Protein AF-A0A7C4SMJ3-F1 (afdb_monomer_lite)

Sequence (245 aa):
MVAIPIAERTWRKDCSKVLADMNSWLRILLEKADTQASVEFNDDGWFVVKGEGTKFTLSLLNNICYYPVSVGQGEEKTSKVSGLDSSKTIHVIYPDEDGRTSTVTIPVKELMARLRVRKIGRGEFIRTFGIVERLPISILPMRGTISDLSVNFFIDFIRGGLDIVLALDLTPIEADEFMDSKEVSDNVVEMKTLTPLSYAFLVKLGVEPSSVKALLSEFAKSIGARPLMLILRWEEAASVFASKR

Secondary structure (DSSP, 8-state):
---EEEEEE---S-HHHHHHHHHHHHHHHHHTTT--EEEEE-TTSEEEEEES-HHHHHHHHHHH-SS--B-SSSS-EEEEEEEEETTTEEEEEEE-TTS-EEEEEEEHHHHHHHTT--SS-HHHHHHHTT--TT-EEEEEGGGTEE-HHHHHHHHHHHHHT--EEEEES--HHHHHHHHHSHHHHTTEEEEEEEETTEEEEEEPTT--HHHHHHHHHHHHHHTT---EEEEE-HHHHHHHHSTT-

Structure (mmCIF, N/CA/C/O backbone):
data_AF-A0A7C4SMJ3-F1
#
_entry.id   AF-A0A7C4SMJ3-F1
#
loop_
_atom_site.group_PDB
_atom_site.id
_atom_site.type_symbol
_atom_site.label_atom_id
_atom_site.label_alt_id
_atom_site.label_comp_id
_atom_site.label_asym_id
_atom_site.label_entity_id
_atom_site.label_seq_id
_atom_site.pdbx_PDB_ins_code
_atom_site.Cartn_x
_atom_site.Cartn_y
_atom_site.Cartn_z
_atom_site.occupancy
_atom_site.B_iso_or_equiv
_atom_site.auth_seq_id
_atom_site.auth_comp_id
_atom_site.auth_asym_id
_atom_site.auth_atom_id
_atom_site.pdbx_PDB_model_num
ATOM 1 N N . MET A 1 1 ? 18.295 3.347 -23.020 1.00 60.94 1 MET A N 1
ATOM 2 C CA . MET A 1 1 ? 17.121 2.619 -22.495 1.00 60.94 1 MET A CA 1
ATOM 3 C C . MET A 1 1 ? 16.557 3.438 -21.349 1.00 60.94 1 MET A C 1
ATOM 5 O O . MET A 1 1 ? 17.342 3.860 -20.510 1.00 60.94 1 MET A O 1
ATOM 9 N N . VAL A 1 2 ? 15.261 3.755 -21.362 1.00 78.38 2 VAL A N 1
ATOM 10 C CA . VAL A 1 2 ? 14.656 4.615 -20.333 1.00 78.38 2 VAL A CA 1
ATOM 11 C C . VAL A 1 2 ? 14.290 3.747 -19.131 1.00 78.38 2 VAL A C 1
ATOM 13 O O . VAL A 1 2 ? 13.514 2.802 -19.266 1.00 78.38 2 VAL A O 1
ATOM 16 N N . ALA A 1 3 ? 14.878 4.062 -17.983 1.00 87.31 3 ALA A N 1
ATOM 17 C CA . ALA A 1 3 ? 14.616 3.419 -16.707 1.00 87.31 3 ALA A CA 1
ATOM 18 C C . ALA A 1 3 ? 13.847 4.418 -15.839 1.00 87.31 3 ALA A C 1
ATOM 20 O O . ALA A 1 3 ? 14.350 5.515 -15.612 1.00 87.31 3 ALA A O 1
ATOM 21 N N . ILE A 1 4 ? 12.623 4.083 -15.425 1.00 92.12 4 ILE A N 1
ATOM 22 C CA . ILE A 1 4 ? 11.774 5.005 -14.658 1.00 92.12 4 ILE A CA 1
ATOM 23 C C . ILE A 1 4 ? 11.504 4.401 -13.281 1.00 92.12 4 ILE A C 1
ATOM 25 O O . ILE A 1 4 ? 10.927 3.309 -13.215 1.00 92.12 4 ILE A O 1
ATOM 29 N N . PRO A 1 5 ? 11.915 5.069 -12.190 1.00 93.19 5 PRO A N 1
ATOM 30 C CA . PRO A 1 5 ? 11.570 4.624 -10.852 1.00 93.19 5 PRO A CA 1
ATOM 31 C C . PRO A 1 5 ? 10.059 4.715 -10.638 1.00 93.19 5 PRO A C 1
ATOM 33 O O . PRO A 1 5 ? 9.382 5.605 -11.161 1.00 93.19 5 PRO A O 1
ATOM 36 N N . ILE A 1 6 ? 9.531 3.794 -9.844 1.00 94.25 6 ILE A N 1
ATOM 37 C CA . ILE A 1 6 ? 8.163 3.857 -9.338 1.00 94.25 6 ILE A CA 1
ATOM 38 C C . ILE A 1 6 ? 8.178 3.907 -7.819 1.00 94.25 6 ILE A C 1
ATOM 40 O O . ILE A 1 6 ? 9.104 3.411 -7.179 1.00 94.25 6 ILE A O 1
ATOM 44 N N . ALA A 1 7 ? 7.136 4.493 -7.236 1.00 93.06 7 ALA A N 1
ATOM 45 C CA . ALA A 1 7 ? 6.982 4.651 -5.791 1.00 93.06 7 ALA A CA 1
ATOM 46 C C . ALA A 1 7 ? 6.620 3.335 -5.067 1.00 93.06 7 ALA A C 1
ATOM 48 O O . ALA A 1 7 ? 5.697 3.282 -4.253 1.00 93.06 7 ALA A O 1
ATOM 49 N N . GLU A 1 8 ? 7.349 2.261 -5.368 1.00 95.44 8 GLU A N 1
ATOM 50 C CA . GLU A 1 8 ? 7.195 0.948 -4.761 1.00 95.44 8 GLU A CA 1
ATOM 51 C C . GLU A 1 8 ? 8.553 0.390 -4.322 1.00 95.44 8 GLU A C 1
ATOM 53 O O . GLU A 1 8 ? 9.549 0.462 -5.045 1.00 95.44 8 GLU A O 1
ATOM 58 N N . ARG A 1 9 ? 8.578 -0.148 -3.104 1.00 93.38 9 ARG A N 1
ATOM 59 C CA . ARG A 1 9 ? 9.760 -0.696 -2.435 1.00 93.38 9 ARG A CA 1
ATOM 60 C C . ARG A 1 9 ? 9.296 -1.807 -1.511 1.00 93.38 9 ARG A C 1
ATOM 62 O O . ARG A 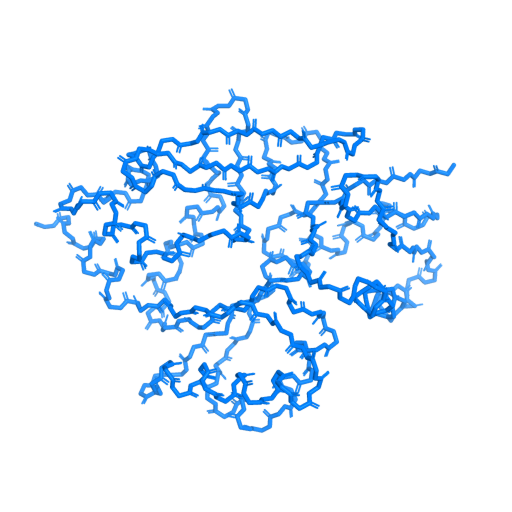1 9 ? 8.275 -1.654 -0.850 1.00 93.38 9 ARG A O 1
ATOM 69 N N . THR A 1 10 ? 10.061 -2.892 -1.436 1.00 94.88 10 THR A N 1
ATOM 70 C CA . THR A 1 10 ? 9.769 -3.981 -0.500 1.00 94.88 10 THR A CA 1
ATOM 71 C C . THR A 1 10 ? 10.645 -3.918 0.748 1.00 94.88 10 THR A C 1
ATOM 73 O O . THR A 1 10 ? 11.825 -3.570 0.677 1.00 94.88 10 THR A O 1
ATOM 76 N N . TRP A 1 11 ? 10.074 -4.297 1.892 1.00 93.44 11 TRP A N 1
ATOM 77 C CA . TRP A 1 11 ? 10.806 -4.533 3.146 1.00 93.44 11 TRP A CA 1
ATOM 78 C C . TRP A 1 11 ? 11.020 -6.022 3.440 1.00 93.44 11 TRP A C 1
ATOM 80 O O . TRP A 1 11 ? 11.433 -6.404 4.542 1.00 93.44 11 TRP A O 1
ATOM 90 N N . ARG A 1 12 ? 10.728 -6.887 2.468 1.00 92.75 12 ARG A N 1
ATOM 91 C CA . ARG A 1 12 ? 10.950 -8.324 2.582 1.00 92.75 12 ARG A CA 1
ATOM 92 C C . ARG A 1 12 ? 12.423 -8.686 2.452 1.00 92.75 12 ARG A C 1
ATOM 94 O O . ARG A 1 12 ? 13.205 -7.988 1.819 1.00 92.75 12 ARG A O 1
ATOM 101 N N . LYS A 1 13 ? 12.800 -9.810 3.068 1.00 91.44 13 LYS A N 1
ATOM 102 C CA . LYS A 1 13 ? 14.165 -10.358 2.974 1.00 91.44 13 LYS A CA 1
ATOM 103 C C . LYS A 1 13 ? 14.379 -11.165 1.692 1.00 91.44 13 LYS A C 1
ATOM 105 O O . LYS A 1 13 ? 15.509 -11.297 1.242 1.00 91.44 13 LYS A O 1
ATOM 110 N N . ASP A 1 14 ? 13.314 -11.708 1.113 1.00 93.94 14 ASP A N 1
ATOM 111 C CA . ASP A 1 14 ? 13.320 -12.523 -0.102 1.00 93.94 14 ASP A CA 1
ATOM 112 C C . ASP A 1 14 ? 13.107 -11.676 -1.369 1.00 93.94 14 ASP A C 1
ATOM 114 O O . ASP A 1 14 ? 12.268 -11.985 -2.214 1.00 93.94 14 ASP A O 1
ATOM 118 N N . CYS A 1 15 ? 13.898 -10.608 -1.528 1.00 94.00 15 CYS A N 1
ATOM 119 C CA . CYS A 1 15 ? 13.774 -9.650 -2.634 1.00 94.00 15 CYS A CA 1
ATOM 120 C C . CYS A 1 15 ? 13.787 -10.307 -4.024 1.00 94.00 15 CYS A C 1
ATOM 122 O O . CYS A 1 15 ? 13.087 -9.848 -4.921 1.00 94.00 15 CYS A O 1
ATOM 124 N N . SER A 1 16 ? 14.552 -11.388 -4.214 1.00 95.19 16 SER A N 1
ATOM 125 C CA . SER A 1 16 ? 14.611 -12.110 -5.492 1.00 95.19 16 SER A CA 1
ATOM 126 C C . SER A 1 16 ? 13.280 -12.764 -5.864 1.00 95.19 16 SER A C 1
ATOM 128 O O . SER A 1 16 ? 12.909 -12.726 -7.034 1.00 95.19 16 SER A O 1
ATOM 130 N N . LYS A 1 17 ? 12.546 -13.319 -4.886 1.00 95.69 17 LYS A N 1
ATOM 131 C CA . LYS A 1 17 ? 11.203 -13.871 -5.116 1.00 95.69 17 LYS A CA 1
ATOM 132 C C . LYS A 1 17 ? 10.232 -12.748 -5.463 1.00 95.69 17 LYS A C 1
ATOM 134 O O . LYS A 1 17 ? 9.579 -12.818 -6.494 1.00 95.69 17 LYS A O 1
ATOM 139 N N . VAL A 1 18 ? 10.224 -11.677 -4.666 1.00 96.94 18 VAL A N 1
ATOM 140 C CA . VAL A 1 18 ? 9.380 -10.498 -4.923 1.00 96.94 18 VAL A CA 1
ATOM 141 C C . VAL A 1 18 ? 9.600 -9.957 -6.339 1.00 96.94 18 VAL A C 1
ATOM 143 O O . VAL A 1 18 ? 8.641 -9.672 -7.051 1.00 96.94 18 VAL A O 1
ATOM 146 N N . LEU A 1 19 ? 10.858 -9.854 -6.775 1.00 97.25 19 LEU A N 1
ATOM 147 C CA . LEU A 1 19 ? 11.191 -9.377 -8.113 1.00 97.25 19 LEU A CA 1
ATOM 148 C C . LEU A 1 19 ? 10.744 -10.346 -9.216 1.00 97.25 19 LEU A C 1
ATOM 150 O O . LEU A 1 19 ? 10.264 -9.903 -10.260 1.00 97.25 19 LEU A O 1
ATOM 154 N N . ALA A 1 20 ? 10.899 -11.653 -8.999 1.00 97.44 20 ALA A N 1
ATOM 155 C CA . ALA A 1 20 ? 10.460 -12.680 -9.940 1.00 97.44 20 ALA A CA 1
ATOM 156 C C . ALA A 1 20 ? 8.933 -12.689 -10.101 1.00 97.44 20 ALA A C 1
ATOM 158 O O . ALA A 1 20 ? 8.442 -12.738 -11.232 1.00 97.44 20 ALA A O 1
ATOM 159 N N . ASP A 1 21 ? 8.194 -12.570 -8.997 1.00 97.31 21 ASP A N 1
ATOM 160 C CA . ASP A 1 21 ? 6.732 -12.511 -8.998 1.00 97.31 21 ASP A CA 1
ATOM 161 C C . ASP A 1 21 ? 6.242 -11.244 -9.705 1.00 97.31 21 ASP A C 1
ATOM 163 O O . ASP A 1 21 ? 5.404 -11.318 -10.602 1.00 97.31 21 ASP A O 1
ATOM 167 N N . MET A 1 22 ? 6.827 -10.084 -9.380 1.00 96.75 22 MET A N 1
ATOM 168 C CA . MET A 1 22 ? 6.513 -8.811 -10.036 1.00 96.75 22 MET A CA 1
ATOM 169 C C . MET A 1 22 ? 6.742 -8.867 -11.548 1.00 96.75 22 MET A C 1
ATOM 171 O O . MET A 1 22 ? 5.882 -8.444 -12.317 1.00 96.75 22 MET A O 1
ATOM 175 N N . ASN A 1 23 ? 7.878 -9.408 -11.996 1.00 97.12 23 ASN A N 1
ATOM 176 C CA . ASN A 1 23 ? 8.160 -9.548 -13.426 1.00 97.12 23 ASN A CA 1
ATOM 177 C C . ASN A 1 23 ? 7.249 -10.575 -14.108 1.00 97.12 23 ASN A C 1
ATOM 179 O O . ASN A 1 23 ? 6.846 -10.368 -15.252 1.00 97.12 23 ASN A O 1
ATOM 183 N N . SER A 1 24 ? 6.895 -11.663 -13.422 1.00 96.69 24 SER A N 1
ATOM 184 C CA . SER A 1 24 ? 5.966 -12.668 -13.950 1.00 96.69 24 SER A CA 1
ATOM 185 C C . SER A 1 24 ? 4.566 -12.086 -14.132 1.00 96.69 24 SER A C 1
ATOM 187 O O . SER A 1 24 ? 3.972 -12.255 -15.196 1.00 96.69 24 SER A O 1
ATOM 189 N N . TRP A 1 25 ? 4.085 -11.334 -13.142 1.00 95.38 25 TRP A N 1
ATOM 190 C CA . TRP A 1 25 ? 2.825 -10.602 -13.211 1.00 95.38 25 TRP A CA 1
ATOM 191 C C . TRP A 1 25 ? 2.827 -9.554 -14.329 1.00 95.38 25 TRP A C 1
ATOM 193 O O . TRP A 1 25 ? 1.919 -9.530 -15.159 1.00 95.38 25 TRP A O 1
ATOM 203 N N . LEU A 1 26 ? 3.884 -8.738 -14.426 1.00 94.25 26 LEU A N 1
ATOM 204 C CA . LEU A 1 26 ? 4.020 -7.752 -15.502 1.00 94.25 26 LEU A CA 1
ATOM 205 C C . LEU A 1 26 ? 4.035 -8.399 -16.885 1.00 94.25 26 LEU A C 1
ATOM 207 O O . LEU A 1 26 ? 3.400 -7.884 -17.799 1.00 94.25 26 LEU A O 1
ATOM 211 N N . ARG A 1 27 ? 4.706 -9.542 -17.049 1.00 94.31 27 ARG A N 1
ATOM 212 C CA . ARG A 1 27 ? 4.707 -10.266 -18.323 1.00 94.31 27 ARG A CA 1
ATOM 213 C C . ARG A 1 27 ? 3.290 -10.661 -18.743 1.00 94.31 27 ARG A C 1
ATOM 215 O O . ARG A 1 27 ? 2.943 -10.432 -19.893 1.00 94.31 27 ARG A O 1
ATOM 222 N N . ILE A 1 28 ? 2.473 -11.179 -17.822 1.00 92.56 28 ILE A N 1
ATOM 223 C CA . ILE A 1 28 ? 1.066 -11.535 -18.093 1.00 92.56 28 ILE A CA 1
ATOM 224 C C . ILE A 1 28 ? 0.259 -10.290 -18.490 1.00 92.56 28 ILE A C 1
ATOM 226 O O . ILE A 1 28 ? -0.522 -10.318 -19.441 1.00 92.56 28 ILE A O 1
ATOM 230 N N . LEU A 1 29 ? 0.462 -9.175 -17.784 1.00 90.44 29 LEU A N 1
ATOM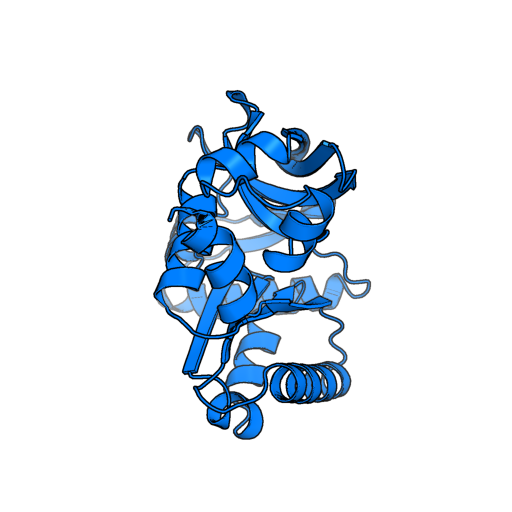 231 C CA . LEU A 1 29 ? -0.221 -7.913 -18.071 1.00 90.44 29 LEU A CA 1
ATOM 232 C C . LEU A 1 29 ? 0.140 -7.328 -19.444 1.00 90.44 29 LEU A C 1
ATOM 234 O O . LEU A 1 29 ? -0.719 -6.762 -20.122 1.00 90.44 29 LEU A O 1
ATOM 238 N N . LEU A 1 30 ? 1.405 -7.447 -19.843 1.00 91.44 30 LEU A N 1
ATOM 239 C CA . LEU A 1 30 ? 1.940 -6.845 -21.063 1.00 91.44 30 LEU A CA 1
ATOM 240 C C . LEU A 1 30 ? 1.834 -7.754 -22.293 1.00 91.44 30 LEU A C 1
ATOM 242 O O . LEU A 1 30 ? 1.901 -7.250 -23.413 1.00 91.44 30 LEU A O 1
ATOM 246 N N . GLU A 1 31 ? 1.613 -9.059 -22.106 1.00 88.38 31 GLU A N 1
ATOM 247 C CA . GLU A 1 31 ? 1.500 -10.051 -23.185 1.00 88.38 31 GLU A CA 1
ATOM 248 C C . GLU A 1 31 ? 0.448 -9.649 -24.227 1.00 88.38 31 GLU A C 1
ATOM 250 O O . GLU A 1 31 ? 0.705 -9.683 -25.427 1.00 88.38 31 GLU A O 1
ATOM 255 N N . LYS A 1 32 ? -0.717 -9.164 -23.776 1.00 80.50 32 LYS A N 1
ATOM 256 C CA . LYS A 1 32 ? -1.803 -8.717 -24.668 1.00 80.50 32 LYS A CA 1
ATOM 257 C C . LYS A 1 32 ? -1.452 -7.480 -25.497 1.00 80.50 32 LYS A C 1
ATOM 259 O O . LYS A 1 32 ? -2.114 -7.220 -26.497 1.00 80.50 32 LYS A O 1
ATOM 264 N N . ALA A 1 33 ? -0.470 -6.701 -25.056 1.00 82.19 33 ALA A N 1
ATOM 265 C CA . ALA A 1 33 ? -0.055 -5.453 -25.685 1.00 82.19 33 ALA A CA 1
ATOM 266 C C . ALA A 1 33 ? 1.226 -5.602 -26.523 1.00 82.19 33 ALA A C 1
ATOM 268 O O . ALA A 1 33 ? 1.763 -4.583 -26.952 1.00 82.19 33 ALA A O 1
ATOM 269 N N . ASP A 1 34 ? 1.734 -6.831 -26.709 1.00 84.69 34 ASP A N 1
ATOM 270 C CA . ASP A 1 34 ? 2.995 -7.132 -27.409 1.00 84.69 34 ASP A CA 1
ATOM 271 C C . ASP A 1 34 ? 4.144 -6.198 -26.984 1.00 84.69 34 ASP A C 1
ATOM 273 O O . ASP A 1 34 ? 4.901 -5.648 -27.780 1.00 84.69 34 ASP A O 1
ATOM 277 N N . THR A 1 35 ? 4.202 -5.925 -25.680 1.00 86.50 35 THR A N 1
ATOM 278 C CA . THR A 1 35 ? 5.084 -4.919 -25.097 1.00 86.50 35 THR A CA 1
ATOM 279 C C . THR A 1 35 ? 6.054 -5.587 -24.133 1.00 86.50 35 THR A C 1
ATOM 281 O O . THR A 1 35 ? 5.664 -6.438 -23.337 1.00 86.50 35 THR A O 1
ATOM 284 N N . GLN A 1 36 ? 7.324 -5.175 -24.157 1.00 88.50 36 GLN A N 1
ATOM 285 C CA . GLN A 1 36 ? 8.350 -5.719 -23.268 1.00 88.50 36 GLN A CA 1
ATOM 286 C C . GLN A 1 36 ? 8.835 -4.671 -22.267 1.00 88.50 36 GLN A C 1
ATOM 288 O O . GLN A 1 36 ? 9.425 -3.647 -22.631 1.00 88.50 36 GLN A O 1
ATOM 293 N N . ALA A 1 37 ? 8.590 -4.947 -20.988 1.00 93.19 37 ALA A N 1
ATOM 294 C CA . ALA A 1 37 ? 9.181 -4.231 -19.871 1.00 93.19 37 ALA A CA 1
ATOM 295 C C . ALA A 1 37 ? 9.419 -5.183 -18.695 1.00 93.19 37 ALA A C 1
ATOM 297 O O . ALA A 1 37 ? 8.742 -6.201 -18.551 1.00 93.19 37 ALA A O 1
ATOM 298 N N . SER A 1 38 ? 10.378 -4.825 -17.853 1.00 94.50 38 SER A N 1
ATOM 299 C CA . SER A 1 38 ? 10.714 -5.524 -16.618 1.00 94.50 38 SER A CA 1
ATOM 300 C C . SER A 1 38 ? 10.851 -4.531 -15.471 1.00 94.50 38 SER A C 1
ATOM 302 O O . SER A 1 38 ? 10.965 -3.321 -15.680 1.00 94.50 38 SER A O 1
ATOM 304 N N . VAL A 1 39 ? 10.843 -5.048 -14.249 1.00 95.50 39 VAL A N 1
ATOM 305 C CA . VAL A 1 39 ? 11.185 -4.310 -13.035 1.00 95.50 39 VAL A CA 1
ATOM 306 C C . VAL A 1 39 ? 12.488 -4.847 -12.465 1.00 95.50 39 VAL A C 1
ATOM 308 O O . VAL A 1 39 ? 12.710 -6.056 -12.415 1.00 95.50 39 VAL A O 1
ATOM 311 N N . GLU A 1 40 ? 13.329 -3.930 -12.003 1.00 96.31 40 GLU A N 1
ATOM 312 C CA . GLU A 1 40 ? 14.561 -4.186 -11.259 1.00 96.31 40 GLU A CA 1
ATOM 313 C C . GLU A 1 40 ? 14.606 -3.301 -10.009 1.00 96.31 40 GLU A C 1
ATOM 315 O O . GLU A 1 40 ? 13.847 -2.339 -9.898 1.00 96.31 40 GLU A O 1
ATOM 320 N N . PHE A 1 41 ? 15.508 -3.599 -9.077 1.00 96.00 41 PHE A N 1
ATOM 321 C CA . PHE A 1 41 ? 15.830 -2.674 -7.992 1.00 96.00 41 PHE A CA 1
ATOM 322 C C . PHE A 1 41 ? 16.919 -1.696 -8.428 1.00 96.00 41 PHE A C 1
ATOM 324 O O . PHE A 1 41 ? 17.852 -2.083 -9.133 1.00 96.00 41 PHE A O 1
ATOM 331 N N . ASN A 1 42 ? 16.832 -0.450 -7.971 1.00 95.06 42 ASN A N 1
ATOM 332 C CA . ASN A 1 42 ? 17.993 0.437 -7.938 1.00 95.06 42 ASN A CA 1
ATOM 333 C C . ASN A 1 42 ? 18.746 0.343 -6.601 1.00 95.06 42 ASN A C 1
ATOM 335 O O . ASN A 1 42 ? 18.333 -0.376 -5.690 1.00 95.06 42 ASN A O 1
ATOM 339 N N . ASP A 1 43 ? 19.834 1.105 -6.487 1.00 94.00 43 ASP A N 1
ATOM 340 C CA . ASP A 1 43 ? 20.708 1.129 -5.305 1.00 94.00 43 ASP A CA 1
ATOM 341 C C . ASP A 1 43 ? 19.973 1.544 -4.019 1.00 94.00 43 ASP A C 1
ATOM 343 O O . ASP A 1 43 ? 20.280 1.064 -2.928 1.00 94.00 43 ASP A O 1
ATOM 347 N N . ASP A 1 44 ? 18.944 2.379 -4.154 1.00 94.38 44 ASP A N 1
ATOM 348 C CA . ASP A 1 44 ? 18.103 2.843 -3.052 1.00 94.38 44 ASP A CA 1
ATOM 349 C C . ASP A 1 44 ? 16.981 1.851 -2.689 1.00 94.38 44 ASP A C 1
ATOM 351 O O . ASP A 1 44 ? 16.261 2.051 -1.706 1.00 94.38 44 ASP A O 1
ATOM 355 N N . GLY A 1 45 ? 16.842 0.758 -3.446 1.00 94.62 45 GLY A N 1
ATOM 356 C CA . GLY A 1 45 ? 15.860 -0.305 -3.238 1.00 94.62 45 GLY A CA 1
ATOM 357 C C . GLY A 1 45 ? 14.471 -0.022 -3.814 1.00 94.62 45 GLY A C 1
ATOM 358 O O . GLY A 1 45 ? 13.537 -0.769 -3.518 1.00 94.62 45 GLY A O 1
ATOM 359 N N . TRP A 1 46 ? 14.309 1.029 -4.618 1.00 95.88 46 TRP A N 1
ATOM 360 C CA . TRP A 1 46 ? 13.074 1.295 -5.355 1.00 95.88 46 TRP A CA 1
ATOM 361 C C . TRP A 1 46 ? 12.965 0.391 -6.577 1.00 95.88 46 TRP A C 1
ATOM 363 O O . TRP A 1 46 ? 13.967 0.052 -7.213 1.00 95.88 46 TRP A O 1
ATOM 373 N N . PHE A 1 47 ? 11.736 0.035 -6.934 1.00 96.25 47 PHE A N 1
ATOM 374 C CA . PHE A 1 47 ? 11.454 -0.575 -8.223 1.00 96.25 47 PHE A CA 1
ATOM 375 C C . PHE A 1 47 ? 11.691 0.420 -9.359 1.00 96.25 47 PHE A C 1
ATOM 377 O O . PHE A 1 47 ? 11.262 1.573 -9.307 1.00 96.25 47 PHE A O 1
ATOM 384 N N . VAL A 1 48 ? 12.338 -0.056 -10.416 1.00 95.31 48 VAL A N 1
ATOM 385 C CA . VAL A 1 48 ? 12.602 0.685 -11.645 1.00 95.31 48 VAL A CA 1
ATOM 386 C C . VAL A 1 48 ? 12.101 -0.128 -12.822 1.00 95.31 48 VAL A C 1
ATOM 388 O O . VAL A 1 48 ? 12.552 -1.250 -13.041 1.00 95.31 48 VAL A O 1
ATOM 391 N N . VAL A 1 49 ? 11.188 0.458 -13.592 1.00 94.69 49 VAL A N 1
ATOM 392 C CA . VAL A 1 49 ? 10.673 -0.141 -14.823 1.00 94.69 49 VAL A CA 1
ATOM 393 C C . VAL A 1 49 ? 11.649 0.152 -15.962 1.00 94.69 49 VAL A C 1
ATOM 395 O O . VAL A 1 49 ? 12.026 1.308 -16.178 1.00 94.69 49 VAL A O 1
ATOM 398 N N . LYS A 1 50 ? 12.055 -0.883 -16.700 1.00 94.12 50 LYS A N 1
ATOM 399 C CA . LYS A 1 50 ? 12.991 -0.812 -17.832 1.00 94.12 50 LYS A CA 1
ATOM 400 C C . LYS A 1 50 ? 12.418 -1.517 -19.059 1.00 94.12 50 LYS A C 1
ATOM 402 O O . LYS A 1 50 ? 11.617 -2.436 -18.932 1.00 94.12 50 LYS A O 1
ATOM 407 N N . GLY A 1 51 ? 12.871 -1.107 -20.243 1.00 90.50 51 GLY A N 1
ATOM 408 C CA . GLY A 1 51 ? 12.496 -1.708 -21.526 1.00 90.50 51 GLY A CA 1
ATOM 409 C C . GLY A 1 51 ? 11.913 -0.698 -22.512 1.00 90.50 51 GLY A C 1
ATOM 410 O O . GLY A 1 51 ? 11.984 0.515 -22.306 1.00 90.50 51 GLY A O 1
ATOM 411 N N . GLU A 1 52 ? 11.357 -1.203 -23.609 1.00 87.44 52 GLU A N 1
ATOM 412 C CA . GLU A 1 52 ? 10.683 -0.383 -24.626 1.00 87.44 52 GLU A CA 1
ATOM 413 C C . GLU A 1 52 ? 9.276 0.023 -24.161 1.00 87.44 52 GLU A C 1
ATOM 415 O O . GLU A 1 52 ? 8.803 1.128 -24.428 1.00 87.44 52 GLU A O 1
ATOM 420 N N . GLY A 1 53 ? 8.645 -0.841 -23.363 1.00 88.69 53 GLY A N 1
ATOM 421 C CA . GLY A 1 53 ? 7.294 -0.690 -22.841 1.00 88.69 53 GLY A CA 1
ATOM 422 C C . GLY A 1 53 ? 7.115 0.215 -21.632 1.00 88.69 53 GLY A C 1
ATOM 423 O O . GLY A 1 53 ? 6.019 0.243 -21.071 1.00 88.69 53 GLY A O 1
ATOM 424 N N . THR A 1 54 ? 8.151 0.924 -21.176 1.00 91.44 54 THR A N 1
ATOM 425 C CA . THR A 1 54 ? 8.147 1.587 -19.861 1.00 91.44 54 THR A CA 1
ATOM 426 C C . THR A 1 54 ? 6.959 2.536 -19.679 1.00 91.44 54 THR A C 1
ATOM 428 O O . THR A 1 54 ? 6.233 2.428 -18.696 1.00 91.44 54 THR A O 1
ATOM 431 N N . LYS A 1 55 ? 6.690 3.434 -20.640 1.00 89.69 55 LYS A N 1
ATOM 432 C CA . LYS A 1 55 ? 5.577 4.401 -20.528 1.00 89.69 55 LYS A CA 1
ATOM 433 C C . LYS A 1 55 ? 4.206 3.723 -20.481 1.00 89.69 55 LYS A C 1
ATOM 435 O O . LYS A 1 55 ? 3.359 4.118 -19.684 1.00 89.69 55 LYS A O 1
ATOM 440 N N . PHE A 1 56 ? 4.002 2.705 -21.316 1.00 91.25 56 PHE A N 1
ATOM 441 C CA . PHE A 1 56 ? 2.764 1.928 -21.334 1.00 91.25 56 PHE A CA 1
ATOM 442 C C . PHE A 1 56 ? 2.569 1.176 -20.014 1.00 91.25 56 PHE A C 1
ATOM 444 O O . PHE A 1 56 ? 1.508 1.266 -19.404 1.00 91.25 56 PHE A O 1
ATOM 451 N N . THR A 1 57 ? 3.628 0.529 -19.524 1.00 92.19 57 THR A N 1
ATOM 452 C CA . THR A 1 57 ? 3.635 -0.193 -18.244 1.00 92.19 57 THR A CA 1
ATOM 453 C C . THR A 1 57 ? 3.247 0.727 -17.091 1.00 92.19 57 THR A C 1
ATOM 455 O O . THR A 1 57 ? 2.379 0.384 -16.296 1.00 92.19 57 THR A O 1
ATOM 458 N N . LEU A 1 58 ? 3.817 1.934 -17.027 1.00 91.69 58 LEU A N 1
ATOM 459 C CA . LEU A 1 58 ? 3.457 2.921 -16.006 1.00 91.69 58 LEU A CA 1
ATOM 460 C C . LEU A 1 58 ? 1.991 3.351 -16.095 1.00 91.69 58 LEU A C 1
ATOM 462 O O . LEU A 1 58 ? 1.320 3.444 -15.070 1.00 91.69 58 LEU A O 1
ATOM 466 N N . SER A 1 59 ? 1.484 3.589 -17.308 1.00 91.56 59 SER A N 1
ATOM 467 C CA . SER A 1 59 ? 0.072 3.924 -17.509 1.00 91.56 59 SER A CA 1
ATOM 468 C C . SER A 1 59 ? -0.848 2.794 -17.050 1.00 91.56 59 SER A C 1
ATOM 470 O O . SER A 1 59 ? -1.882 3.064 -16.447 1.00 91.56 59 SER A O 1
ATOM 472 N N . LEU A 1 60 ? -0.479 1.541 -17.318 1.00 92.31 60 LEU A N 1
ATOM 473 C CA . LEU A 1 60 ? -1.243 0.374 -16.895 1.00 92.31 60 LEU A CA 1
ATOM 474 C C . LEU A 1 60 ? -1.248 0.232 -15.370 1.00 92.31 60 LEU A C 1
ATOM 476 O O . LEU A 1 60 ? -2.313 0.082 -14.776 1.00 92.31 60 LEU A O 1
ATOM 480 N N . LEU A 1 61 ? -0.083 0.349 -14.728 1.00 93.56 61 LEU A N 1
ATOM 481 C CA . LEU A 1 61 ? 0.022 0.291 -13.269 1.00 93.56 61 LEU A CA 1
ATOM 482 C C . LEU A 1 61 ? -0.798 1.398 -12.594 1.00 93.56 61 LEU A C 1
ATOM 484 O O . LEU A 1 61 ? -1.506 1.117 -11.631 1.00 93.56 61 LEU A O 1
ATOM 488 N N . ASN A 1 62 ? -0.762 2.624 -13.125 1.00 92.56 62 ASN A N 1
ATOM 489 C CA . ASN A 1 62 ? -1.570 3.741 -12.626 1.00 92.56 62 ASN A CA 1
ATOM 490 C C . ASN A 1 62 ? -3.085 3.531 -12.802 1.00 92.56 62 ASN A C 1
ATOM 492 O O . ASN A 1 62 ? -3.852 4.123 -12.054 1.00 92.56 62 ASN A O 1
ATOM 496 N N . ASN A 1 63 ? -3.521 2.721 -13.771 1.00 92.56 63 ASN A N 1
ATOM 497 C CA . ASN A 1 63 ? -4.940 2.395 -13.955 1.00 92.56 63 ASN A CA 1
ATOM 498 C C . ASN A 1 63 ? -5.426 1.300 -12.994 1.00 92.56 63 ASN A C 1
ATOM 500 O O . ASN A 1 63 ? -6.616 1.235 -12.700 1.00 92.56 63 ASN A O 1
ATOM 504 N N . ILE A 1 64 ? -4.528 0.417 -12.549 1.00 93.38 64 ILE A N 1
ATOM 505 C CA . ILE A 1 64 ? -4.854 -0.709 -11.660 1.00 93.38 64 ILE A CA 1
ATOM 506 C C . ILE A 1 64 ? -4.732 -0.302 -10.184 1.00 93.38 64 ILE A C 1
ATOM 508 O O . ILE A 1 64 ? -5.494 -0.777 -9.345 1.00 93.38 64 ILE A O 1
ATOM 512 N N . CYS A 1 65 ? -3.765 0.557 -9.854 1.00 95.44 65 CYS A N 1
ATOM 513 C CA . CYS A 1 65 ? -3.493 0.973 -8.481 1.00 95.44 65 CYS A CA 1
ATOM 514 C C . CYS A 1 65 ? -4.331 2.191 -8.084 1.00 95.44 65 CYS A C 1
ATOM 516 O O . CYS A 1 65 ? -4.494 3.125 -8.865 1.00 95.44 65 CYS A O 1
ATOM 518 N N . TYR A 1 66 ? -4.776 2.229 -6.829 1.00 95.25 66 TYR A N 1
ATOM 519 C CA . TYR A 1 66 ? -5.424 3.410 -6.262 1.00 95.25 66 TYR A CA 1
ATOM 520 C C . TYR A 1 66 ? -4.466 4.609 -6.195 1.00 95.25 66 TYR A C 1
ATOM 522 O O . TYR A 1 66 ? -4.843 5.725 -6.549 1.00 95.25 66 TYR A O 1
ATOM 530 N N . TYR A 1 67 ? -3.228 4.392 -5.735 1.00 94.56 67 TYR A N 1
ATOM 531 C CA . TYR A 1 67 ? -2.200 5.428 -5.689 1.00 94.56 67 TYR A CA 1
ATOM 532 C C . TYR A 1 67 ? -1.329 5.386 -6.958 1.00 94.56 67 TYR A C 1
ATOM 534 O O . TYR A 1 67 ? -0.814 4.318 -7.303 1.00 94.56 67 TYR A O 1
ATOM 542 N N . PRO A 1 68 ? -1.105 6.526 -7.642 1.00 90.69 68 PRO A N 1
ATOM 543 C CA . PRO A 1 68 ? -0.324 6.565 -8.875 1.00 90.69 68 PRO A CA 1
ATOM 544 C C . PRO A 1 68 ? 1.146 6.244 -8.592 1.00 90.69 68 PRO A C 1
ATOM 546 O O . PRO A 1 68 ? 1.791 6.896 -7.775 1.00 90.69 68 PRO A O 1
ATOM 549 N N . VAL A 1 69 ? 1.712 5.255 -9.273 1.00 88.50 69 VAL A N 1
ATOM 550 C CA . VAL A 1 69 ? 3.074 4.769 -9.007 1.00 88.50 69 VAL A CA 1
ATOM 551 C C . VAL A 1 69 ? 4.147 5.491 -9.816 1.00 88.50 69 VAL A C 1
ATOM 553 O O . VAL A 1 69 ? 5.321 5.442 -9.452 1.00 88.50 69 VAL A O 1
ATOM 556 N N . SER A 1 70 ? 3.769 6.154 -10.911 1.00 78.88 70 SER A N 1
ATOM 557 C CA . SER A 1 70 ? 4.713 6.833 -11.799 1.00 78.88 70 SER A CA 1
ATOM 558 C C . SER A 1 70 ? 5.359 8.050 -11.138 1.00 78.88 70 SER A C 1
ATOM 560 O O . SER A 1 70 ? 4.667 8.986 -10.732 1.00 78.88 70 SER A O 1
ATOM 562 N N . VAL A 1 71 ? 6.689 8.093 -11.133 1.00 66.19 71 VAL A N 1
ATOM 563 C CA . VAL A 1 71 ? 7.448 9.281 -10.741 1.00 66.19 71 VAL A CA 1
ATOM 564 C C . VAL A 1 71 ? 7.511 10.228 -11.947 1.00 66.19 71 VAL A C 1
ATOM 566 O O . VAL A 1 71 ? 8.267 10.003 -12.884 1.00 66.19 71 VAL A O 1
ATOM 569 N N . GLY A 1 72 ? 6.662 11.261 -11.978 1.00 60.62 72 GLY A N 1
ATOM 570 C CA . GLY A 1 72 ? 6.609 12.234 -13.088 1.00 60.62 72 GLY A CA 1
ATOM 571 C C . GLY A 1 72 ? 6.013 13.587 -12.686 1.00 60.62 72 GLY A C 1
ATOM 572 O O . GLY A 1 72 ? 5.579 13.719 -11.544 1.00 60.62 72 GLY A O 1
ATOM 573 N N . GLN A 1 73 ? 6.026 14.567 -13.604 1.00 54.84 73 GLN A N 1
ATOM 574 C CA . GLN A 1 73 ? 5.850 16.036 -13.449 1.00 54.84 73 GLN A CA 1
ATOM 575 C C . GLN A 1 73 ? 4.569 16.569 -12.752 1.00 54.84 73 GLN A C 1
ATOM 577 O O . GLN A 1 73 ? 4.233 17.745 -12.880 1.00 54.84 73 GLN A O 1
ATOM 582 N N . GLY A 1 74 ? 3.827 15.737 -12.024 1.00 64.31 74 GLY A N 1
ATOM 583 C CA . GLY A 1 74 ? 2.748 16.178 -11.148 1.00 64.31 74 GLY A CA 1
ATOM 584 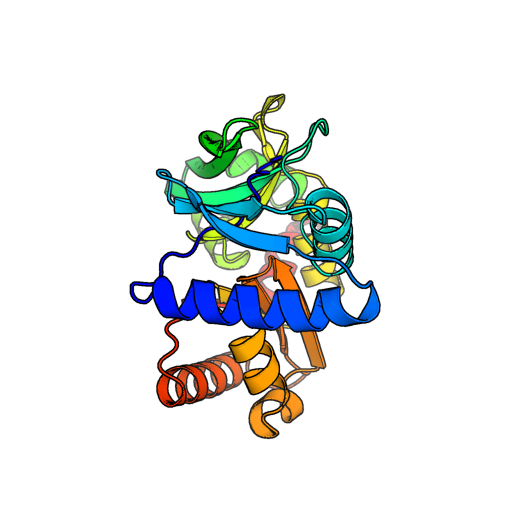C C . GLY A 1 74 ? 3.266 16.710 -9.809 1.00 64.31 74 GLY A C 1
ATOM 585 O O . GLY A 1 74 ? 4.317 16.295 -9.317 1.00 64.31 74 GLY A O 1
ATOM 586 N N . GLU A 1 75 ? 2.487 17.602 -9.189 1.00 80.06 75 GLU A N 1
ATOM 587 C CA . GLU A 1 75 ? 2.720 18.033 -7.800 1.00 80.06 75 GLU A CA 1
ATOM 588 C C . GLU A 1 75 ? 2.545 16.875 -6.804 1.00 80.06 75 GLU A C 1
ATOM 590 O O . GLU A 1 75 ? 3.083 16.921 -5.698 1.00 80.06 75 GLU A O 1
ATOM 595 N N . GLU A 1 76 ? 1.787 15.847 -7.193 1.00 88.25 76 GLU A N 1
ATOM 596 C CA . GLU A 1 76 ? 1.446 14.694 -6.372 1.00 88.25 76 GLU A CA 1
ATOM 597 C C . GLU A 1 76 ? 2.417 13.525 -6.586 1.00 88.25 76 GLU A C 1
ATOM 599 O O . GLU A 1 76 ? 2.738 13.165 -7.720 1.00 88.25 76 GLU A O 1
ATOM 604 N N . LYS A 1 77 ? 2.875 12.916 -5.487 1.00 91.50 77 LYS A N 1
ATOM 605 C CA . LYS A 1 77 ? 3.763 11.747 -5.490 1.00 91.50 77 LYS A CA 1
ATOM 606 C C . LYS A 1 77 ? 3.235 10.684 -4.536 1.00 91.50 77 LYS A C 1
ATOM 608 O O . LYS A 1 77 ? 2.934 10.987 -3.383 1.00 91.50 77 LYS A O 1
ATOM 613 N N . THR A 1 78 ? 3.199 9.431 -4.974 1.00 94.50 78 THR A N 1
ATOM 614 C CA . THR A 1 78 ? 3.053 8.305 -4.046 1.00 94.50 78 THR A CA 1
ATOM 615 C C . THR A 1 78 ? 4.338 8.134 -3.249 1.00 94.50 78 THR A C 1
ATOM 617 O O . THR A 1 78 ? 5.443 8.332 -3.751 1.00 94.50 78 THR A O 1
ATOM 620 N N . SER A 1 79 ? 4.183 7.803 -1.978 1.00 95.06 79 SER A N 1
ATOM 621 C CA . SER A 1 79 ? 5.256 7.667 -1.004 1.00 95.06 79 SER A CA 1
ATOM 622 C C . SER A 1 79 ? 4.968 6.498 -0.071 1.00 95.06 79 SER A C 1
ATOM 624 O O . SER A 1 79 ? 3.862 5.951 -0.058 1.00 95.06 79 SER A O 1
ATOM 626 N N . LYS A 1 80 ? 5.960 6.128 0.734 1.00 96.50 80 LYS A N 1
ATOM 627 C CA . LYS A 1 80 ? 5.831 5.137 1.801 1.00 96.50 80 LYS A CA 1
ATOM 628 C C . LYS A 1 80 ? 6.159 5.799 3.130 1.00 96.50 80 LYS A C 1
ATOM 630 O O . LYS A 1 80 ? 7.152 6.521 3.232 1.00 96.50 80 LYS A O 1
ATOM 635 N N . VAL A 1 81 ? 5.357 5.540 4.158 1.00 96.44 81 VAL A N 1
ATOM 636 C CA . VAL A 1 81 ? 5.692 5.965 5.524 1.00 96.44 81 VAL A CA 1
ATOM 637 C C . VAL A 1 81 ? 6.978 5.262 5.961 1.00 96.44 81 VAL A C 1
ATOM 639 O O . VAL A 1 81 ? 7.044 4.037 5.967 1.00 96.44 81 VAL A O 1
ATOM 642 N N . SER A 1 82 ? 8.008 6.022 6.318 1.00 95.69 82 SER A N 1
ATOM 643 C CA . SER A 1 82 ? 9.302 5.492 6.770 1.00 95.69 82 SER A CA 1
ATOM 644 C C . SER A 1 82 ? 9.472 5.533 8.282 1.00 95.69 82 SER A C 1
ATOM 646 O O . SER A 1 82 ? 10.323 4.829 8.812 1.00 95.69 82 SER A O 1
ATOM 648 N N . GLY A 1 83 ? 8.683 6.354 8.972 1.00 94.06 83 GLY A N 1
ATOM 649 C CA . GLY A 1 83 ? 8.760 6.488 10.417 1.00 94.06 83 GLY A CA 1
ATOM 650 C C . GLY A 1 83 ? 7.681 7.403 10.975 1.00 94.06 83 GLY A C 1
ATOM 651 O O . GLY A 1 83 ? 7.076 8.210 10.262 1.00 94.06 83 GLY A O 1
ATOM 652 N N . LEU A 1 84 ? 7.443 7.277 12.277 1.00 90.25 84 LEU A N 1
ATOM 653 C CA . LEU A 1 84 ? 6.407 8.015 12.989 1.00 90.25 84 LEU A CA 1
ATOM 654 C C . LEU A 1 84 ? 6.960 8.573 14.298 1.00 90.25 84 LEU A C 1
ATOM 656 O O . LEU A 1 84 ? 7.219 7.824 15.237 1.00 90.25 84 LEU A O 1
ATOM 660 N N . ASP A 1 85 ? 7.018 9.899 14.414 1.00 88.44 85 ASP A N 1
ATOM 661 C CA . ASP A 1 85 ? 6.882 10.536 15.723 1.00 88.44 85 ASP A CA 1
ATOM 662 C C . ASP A 1 85 ? 5.381 10.716 15.940 1.00 88.44 85 ASP A C 1
ATOM 664 O O . ASP A 1 85 ? 4.797 11.740 15.584 1.00 88.44 85 ASP A O 1
ATOM 668 N N . SER A 1 86 ? 4.739 9.679 16.484 1.00 65.06 86 SER A N 1
ATOM 669 C CA . SER A 1 86 ? 3.277 9.585 16.650 1.00 65.06 86 SER A CA 1
ATOM 670 C C . SER A 1 86 ? 2.627 10.799 17.339 1.00 65.06 86 SER A C 1
ATOM 672 O O . SER A 1 86 ? 1.418 11.015 17.225 1.00 65.06 86 SER A O 1
ATOM 674 N N . SER A 1 87 ? 3.417 11.627 18.030 1.00 73.31 87 SER A N 1
ATOM 675 C CA . SER A 1 87 ? 2.969 12.846 18.700 1.00 73.31 87 SER A CA 1
ATOM 676 C C . SER A 1 87 ? 3.137 14.127 17.871 1.00 73.31 87 SER A C 1
ATOM 678 O O . SER A 1 87 ? 2.567 15.163 18.235 1.00 73.31 87 SER A O 1
ATOM 680 N N . LYS A 1 88 ? 3.889 14.101 16.765 1.00 86.50 88 LYS A N 1
ATOM 681 C CA . LYS A 1 88 ? 4.263 15.304 16.004 1.00 86.50 88 LYS A CA 1
ATOM 682 C C . LYS A 1 88 ? 4.188 15.119 14.495 1.00 86.50 88 LYS A C 1
ATOM 684 O O . LYS A 1 88 ? 3.510 15.921 13.847 1.00 86.50 88 LYS A O 1
ATOM 689 N N . THR A 1 89 ? 4.844 14.104 13.940 1.00 94.00 89 THR A N 1
ATOM 690 C CA . THR A 1 89 ? 5.142 14.043 12.504 1.00 94.00 89 THR A CA 1
ATOM 691 C C . THR A 1 89 ? 5.130 12.631 11.922 1.00 94.00 89 THR A C 1
ATOM 693 O O . THR A 1 89 ? 5.536 11.661 12.558 1.00 94.00 89 THR A O 1
ATOM 696 N N . ILE A 1 90 ? 4.697 12.547 10.667 1.00 95.44 90 ILE A N 1
ATOM 697 C CA . ILE A 1 90 ? 4.805 11.379 9.795 1.00 95.44 90 ILE A CA 1
ATOM 698 C C . ILE A 1 90 ? 5.990 11.632 8.865 1.00 95.44 90 ILE A C 1
ATOM 700 O O . ILE A 1 90 ? 6.027 12.660 8.185 1.00 95.44 90 ILE A O 1
ATOM 704 N N . HIS A 1 91 ? 6.950 10.715 8.836 1.00 95.88 91 HIS A N 1
ATOM 705 C CA . HIS A 1 91 ? 8.055 10.749 7.886 1.00 95.88 91 HIS A CA 1
ATOM 706 C C . HIS A 1 91 ? 7.712 9.845 6.713 1.00 95.88 91 HIS A C 1
ATOM 708 O O . HIS A 1 91 ? 7.292 8.701 6.902 1.00 95.88 91 HIS A O 1
ATOM 714 N N . VAL A 1 92 ? 7.873 10.369 5.504 1.00 95.94 92 VAL A N 1
ATOM 715 C CA . VAL A 1 92 ? 7.605 9.634 4.273 1.00 95.94 92 VAL A CA 1
ATOM 716 C C . VAL A 1 92 ? 8.780 9.720 3.325 1.00 95.94 92 VAL A C 1
ATOM 718 O O . VAL A 1 92 ? 9.465 10.742 3.260 1.00 95.94 92 VAL A O 1
ATOM 721 N N . ILE A 1 93 ? 8.976 8.644 2.574 1.00 96.25 93 ILE A N 1
ATOM 722 C CA . ILE A 1 93 ? 10.001 8.530 1.544 1.00 96.25 93 ILE A CA 1
ATOM 723 C C . ILE A 1 93 ? 9.372 8.248 0.187 1.00 96.25 93 ILE A C 1
ATOM 725 O O . ILE A 1 93 ? 8.354 7.560 0.092 1.00 96.25 93 ILE A O 1
ATOM 729 N N . TYR A 1 94 ? 9.989 8.768 -0.864 1.00 94.75 94 TYR A N 1
ATOM 730 C CA . TYR A 1 94 ? 9.594 8.531 -2.250 1.00 94.75 94 TYR A CA 1
ATOM 731 C C . TYR A 1 94 ? 10.828 8.617 -3.161 1.00 94.75 94 TYR A C 1
ATOM 733 O O . TYR A 1 94 ? 11.792 9.296 -2.797 1.00 94.75 94 TYR A O 1
ATOM 741 N N . PRO A 1 95 ? 10.825 7.948 -4.324 1.00 94.00 95 PRO A N 1
ATOM 742 C CA . PRO A 1 95 ? 11.876 8.126 -5.312 1.00 94.00 95 PRO A CA 1
ATOM 743 C C . PRO A 1 95 ? 11.696 9.459 -6.045 1.00 94.00 95 PRO A C 1
ATOM 745 O O . PRO A 1 95 ? 10.585 9.804 -6.459 1.00 94.00 95 PRO A O 1
ATOM 748 N N . ASP A 1 96 ? 12.783 10.205 -6.216 1.00 90.25 96 ASP A N 1
ATOM 749 C CA . ASP A 1 96 ? 12.844 11.325 -7.152 1.00 90.25 96 ASP A CA 1
ATOM 750 C C . ASP A 1 96 ? 13.005 10.842 -8.605 1.00 90.25 96 ASP A C 1
ATOM 752 O O . ASP A 1 96 ? 13.002 9.642 -8.888 1.00 90.25 96 ASP A O 1
ATOM 756 N N . GLU A 1 97 ? 13.092 11.781 -9.549 1.00 88.06 97 GLU A N 1
ATOM 757 C CA . GLU A 1 97 ? 13.178 11.471 -10.984 1.00 88.06 97 GLU A CA 1
ATOM 758 C C . GLU A 1 97 ? 14.466 10.717 -11.359 1.00 88.06 97 GLU A C 1
ATOM 760 O O . GLU A 1 97 ? 14.466 9.968 -12.336 1.00 88.06 97 GLU A O 1
ATOM 765 N N . ASP A 1 98 ? 15.517 10.840 -10.544 1.00 87.81 98 ASP A N 1
ATOM 766 C CA . ASP A 1 98 ? 16.776 10.103 -10.686 1.00 87.81 98 ASP A CA 1
ATOM 767 C C . ASP A 1 98 ? 16.736 8.740 -9.962 1.00 87.81 98 ASP A C 1
ATOM 769 O O . ASP A 1 98 ? 17.691 7.962 -10.011 1.00 87.81 98 ASP A O 1
ATOM 773 N N . GLY A 1 99 ? 15.630 8.432 -9.277 1.00 88.19 99 GLY A N 1
ATOM 774 C CA . GLY A 1 99 ? 15.433 7.222 -8.486 1.00 88.19 99 GLY A CA 1
ATOM 775 C C . GLY A 1 99 ? 16.066 7.267 -7.097 1.00 88.19 99 GLY A C 1
ATOM 776 O O . GLY A 1 99 ? 16.060 6.249 -6.402 1.00 88.19 99 GLY A O 1
ATOM 777 N N . ARG A 1 100 ? 16.590 8.412 -6.659 1.00 93.25 100 ARG A N 1
ATOM 778 C CA . ARG A 1 100 ? 17.129 8.573 -5.306 1.00 93.25 100 ARG A CA 1
ATOM 779 C C . ARG A 1 100 ? 16.009 8.820 -4.309 1.00 93.25 100 ARG A C 1
ATOM 781 O O . ARG A 1 100 ? 14.955 9.370 -4.621 1.00 93.25 100 ARG A O 1
ATOM 788 N N . THR A 1 101 ? 16.241 8.419 -3.072 1.00 95.81 101 THR A N 1
ATOM 789 C CA . THR A 1 101 ? 15.271 8.552 -1.994 1.00 95.81 101 THR A CA 1
ATOM 790 C C . THR A 1 101 ? 15.206 9.994 -1.516 1.00 95.81 101 THR A C 1
ATOM 792 O O . THR A 1 101 ? 16.133 10.511 -0.895 1.00 95.81 101 THR A O 1
ATOM 795 N N . SER A 1 102 ? 14.057 10.620 -1.731 1.00 95.00 102 SER A N 1
ATOM 796 C CA . SER A 1 102 ? 13.683 11.891 -1.123 1.00 95.00 102 SER A CA 1
ATOM 797 C C . SER A 1 102 ? 12.819 11.661 0.114 1.00 95.00 102 SER A C 1
ATOM 799 O O . SER A 1 102 ? 12.097 10.669 0.212 1.00 95.00 102 SER A O 1
ATOM 801 N N . THR A 1 103 ? 12.888 12.584 1.077 1.00 94.62 103 THR A N 1
ATOM 802 C CA . THR A 1 103 ? 12.125 12.514 2.334 1.00 94.62 103 THR A CA 1
ATOM 803 C C . THR A 1 103 ? 11.305 13.779 2.539 1.00 94.62 103 THR A C 1
ATOM 805 O O . THR A 1 103 ? 11.790 14.885 2.312 1.00 94.62 103 THR A O 1
ATOM 808 N N . VAL A 1 104 ? 10.072 13.624 3.017 1.00 94.44 104 VAL A N 1
ATOM 809 C CA . VAL A 1 104 ? 9.205 14.722 3.465 1.00 94.44 104 VAL A CA 1
ATOM 810 C C . VAL A 1 104 ? 8.687 14.403 4.863 1.00 94.44 104 VAL A C 1
ATOM 812 O O . VAL A 1 104 ? 8.490 13.246 5.231 1.00 94.44 104 VAL A O 1
ATOM 815 N N . THR A 1 105 ? 8.493 15.445 5.665 1.00 94.56 105 THR A N 1
ATOM 816 C CA . THR A 1 105 ? 7.920 15.333 7.007 1.00 94.56 105 THR A CA 1
ATOM 817 C C . THR A 1 105 ? 6.587 16.058 7.038 1.00 94.56 105 THR A C 1
ATOM 819 O O . THR A 1 105 ? 6.517 17.225 6.665 1.00 94.56 105 THR A O 1
ATOM 822 N N . ILE A 1 106 ? 5.544 15.370 7.497 1.00 94.31 106 ILE A N 1
ATOM 823 C CA . ILE A 1 106 ? 4.168 15.862 7.479 1.00 94.31 106 ILE A CA 1
ATOM 824 C C . ILE A 1 106 ? 3.652 15.946 8.917 1.00 94.31 106 ILE A C 1
ATOM 826 O O . ILE A 1 106 ? 3.648 14.934 9.626 1.00 94.31 106 ILE A O 1
ATOM 830 N N . PRO A 1 107 ? 3.201 17.116 9.397 1.00 93.69 107 PRO A N 1
ATOM 831 C CA . PRO A 1 107 ? 2.628 17.235 10.730 1.00 93.69 107 PRO A CA 1
ATOM 832 C C . PRO A 1 107 ? 1.349 16.401 10.876 1.00 93.69 107 PRO A C 1
ATOM 834 O O . PRO A 1 107 ? 0.398 16.564 10.114 1.00 93.69 107 PRO A O 1
ATOM 837 N N . VAL A 1 108 ? 1.242 15.588 11.933 1.00 93.19 108 VAL A N 1
ATOM 838 C CA . VAL A 1 108 ? 0.018 14.793 12.195 1.00 93.19 108 VAL A CA 1
ATOM 839 C C . VAL A 1 108 ? -1.210 15.702 12.325 1.00 93.19 108 VAL A C 1
ATOM 841 O O . VAL A 1 108 ? -2.295 15.385 11.842 1.00 93.19 108 VAL A O 1
ATOM 844 N N . LYS A 1 109 ? -1.026 16.884 12.933 1.00 91.94 109 LYS A N 1
ATOM 845 C CA . LYS A 1 109 ? -2.081 17.899 13.095 1.00 91.94 109 LYS A CA 1
ATOM 846 C C . LYS A 1 109 ? -2.673 18.341 11.753 1.00 91.94 109 LYS A C 1
ATOM 848 O O . LYS A 1 109 ? -3.856 18.667 11.698 1.00 91.94 109 LYS A O 1
ATOM 853 N N . GLU A 1 110 ? -1.868 18.376 10.700 1.00 90.06 110 GLU A N 1
ATOM 854 C CA . GLU A 1 110 ? -2.327 18.779 9.379 1.00 90.06 110 GLU A CA 1
ATOM 855 C C . GLU A 1 110 ? -3.251 17.726 8.766 1.00 90.06 110 GLU A C 1
ATOM 857 O O . GLU A 1 110 ? -4.361 18.053 8.345 1.00 90.06 110 GLU A O 1
ATOM 862 N N . LEU A 1 111 ? -2.848 16.453 8.801 1.00 89.94 111 LEU A N 1
ATOM 863 C CA . LEU A 1 111 ? -3.691 15.356 8.331 1.00 89.94 111 LEU A CA 1
ATOM 864 C C . LEU A 1 111 ? -5.006 15.282 9.119 1.00 89.94 111 LEU A C 1
ATOM 866 O O . LEU A 1 111 ? -6.082 15.196 8.526 1.00 89.94 111 LEU A O 1
ATOM 870 N N . MET A 1 112 ? -4.933 15.403 10.448 1.00 92.62 112 MET A N 1
ATOM 871 C CA . MET A 1 112 ? -6.119 15.499 11.303 1.00 92.62 112 MET A CA 1
ATOM 872 C C . MET A 1 112 ? -7.043 16.639 10.860 1.00 92.62 112 MET A C 1
ATOM 874 O O . MET A 1 112 ? -8.252 16.445 10.746 1.00 92.62 112 MET A O 1
ATOM 878 N N . ALA A 1 113 ? -6.493 17.824 10.575 1.00 91.12 113 ALA A N 1
ATOM 879 C CA . ALA A 1 113 ? -7.276 18.973 10.131 1.00 91.12 113 ALA A CA 1
ATOM 880 C C . ALA A 1 113 ? -7.973 18.714 8.787 1.00 91.12 113 ALA A C 1
ATOM 882 O O . ALA A 1 113 ? -9.149 19.059 8.641 1.00 91.12 113 ALA A O 1
ATOM 883 N N . ARG A 1 114 ? -7.292 18.059 7.840 1.00 90.00 114 ARG A N 1
ATOM 884 C CA . ARG A 1 114 ? -7.853 17.721 6.522 1.00 90.00 114 ARG A CA 1
ATOM 885 C C . ARG A 1 114 ? -8.935 16.647 6.596 1.00 90.00 114 ARG A C 1
ATOM 887 O O . ARG A 1 114 ? -9.971 16.792 5.952 1.00 90.00 114 ARG A O 1
ATOM 894 N N . LEU A 1 115 ? -8.780 15.667 7.486 1.00 89.38 115 LEU A N 1
ATOM 895 C CA . LEU A 1 115 ? -9.836 14.706 7.829 1.00 89.38 115 LEU A CA 1
ATOM 896 C C . LEU A 1 115 ? -10.892 15.279 8.788 1.00 89.38 115 LEU A C 1
ATOM 898 O O . LEU A 1 115 ? -11.873 14.615 9.113 1.00 89.38 115 LEU A O 1
ATOM 902 N N . ARG A 1 116 ? -10.744 16.545 9.200 1.00 89.69 116 ARG A N 1
ATOM 903 C CA . ARG A 1 116 ? -11.641 17.268 10.115 1.00 89.69 116 ARG A CA 1
ATOM 904 C C . ARG A 1 116 ? -11.807 16.580 11.480 1.00 89.69 116 ARG A C 1
ATOM 906 O O . ARG A 1 116 ? -12.862 16.697 12.098 1.00 89.69 116 ARG A O 1
ATOM 913 N N . VAL A 1 117 ? -10.757 15.921 11.963 1.00 89.75 117 VAL A N 1
ATOM 914 C CA . VAL A 1 117 ? -10.678 15.277 13.279 1.00 89.75 117 VAL A CA 1
ATOM 915 C C . VAL A 1 117 ? -10.031 16.242 14.276 1.00 89.75 117 VAL A C 1
ATOM 917 O O . VAL A 1 117 ? -8.935 16.745 14.037 1.00 89.75 117 VAL A O 1
ATOM 920 N N . ARG A 1 118 ? -10.711 16.548 15.392 1.00 82.25 118 ARG A N 1
ATOM 921 C CA . ARG A 1 118 ? -10.241 17.562 16.367 1.00 82.25 118 ARG A CA 1
ATOM 922 C C . ARG A 1 118 ? -10.256 17.127 17.833 1.00 82.25 118 ARG A C 1
ATOM 924 O O . ARG A 1 118 ? -9.533 17.725 18.620 1.00 82.25 118 ARG A O 1
ATOM 931 N N . LYS A 1 119 ? -11.081 16.141 18.207 1.00 82.94 119 LYS A N 1
ATOM 932 C CA . LYS A 1 119 ? -11.365 15.810 19.618 1.00 82.94 119 LYS A CA 1
ATOM 933 C C . LYS A 1 119 ? -10.484 14.696 20.211 1.00 82.94 119 LYS A C 1
ATOM 935 O O . LYS A 1 119 ? -10.639 14.394 21.385 1.00 82.94 119 LYS A O 1
ATOM 940 N N . ILE A 1 120 ? -9.564 14.118 19.435 1.00 90.00 120 ILE A N 1
ATOM 941 C CA . ILE A 1 120 ? -8.684 13.023 19.881 1.00 90.00 120 ILE A CA 1
ATOM 942 C C . ILE A 1 120 ? -7.209 13.423 19.879 1.00 90.00 120 ILE A C 1
ATOM 944 O O . ILE A 1 120 ? -6.803 14.370 19.197 1.00 90.00 120 ILE A O 1
ATOM 948 N N . GLY A 1 121 ? -6.393 12.678 20.625 1.00 91.56 121 GLY A N 1
ATOM 949 C CA . GLY A 1 121 ? -4.940 12.838 20.604 1.00 91.56 121 GLY A CA 1
ATOM 950 C C . GLY A 1 121 ? -4.326 12.398 19.268 1.00 91.56 121 GLY A C 1
ATOM 951 O O . GLY A 1 121 ? -4.851 11.529 18.580 1.00 91.56 121 GLY A O 1
ATOM 952 N N . ARG A 1 122 ? -3.161 12.952 18.910 1.00 93.00 122 ARG A N 1
ATOM 953 C CA . ARG A 1 122 ? -2.438 12.597 17.668 1.00 93.00 122 ARG A CA 1
ATOM 954 C C . ARG A 1 122 ? -2.068 11.114 17.598 1.00 93.00 122 ARG A C 1
ATOM 956 O O . ARG A 1 122 ? -2.266 10.490 16.566 1.00 93.00 122 ARG A O 1
ATOM 963 N N . GLY A 1 123 ? -1.590 10.541 18.704 1.00 92.44 123 GLY A N 1
ATOM 964 C CA . GLY A 1 123 ? -1.247 9.117 18.756 1.00 92.44 123 GLY A CA 1
ATOM 965 C C . GLY A 1 123 ? -2.469 8.204 18.627 1.00 92.44 123 GLY A C 1
ATOM 966 O O . GLY A 1 123 ? -2.379 7.147 18.017 1.00 92.44 123 GLY A O 1
ATOM 967 N N . GLU A 1 124 ? -3.618 8.623 19.161 1.00 92.06 124 GLU A N 1
ATOM 968 C CA . GLU A 1 124 ? -4.889 7.921 18.963 1.00 92.06 124 GLU A CA 1
ATOM 969 C C . GLU A 1 124 ? -5.324 7.991 17.500 1.00 92.06 124 GLU A C 1
ATOM 971 O O . GLU A 1 124 ? -5.579 6.956 16.902 1.00 92.06 124 GLU A O 1
ATOM 976 N N . PHE A 1 125 ? -5.263 9.177 16.890 1.00 93.50 125 PHE A N 1
ATOM 977 C CA . PHE A 1 125 ? -5.552 9.372 15.472 1.00 93.50 125 PHE A CA 1
ATOM 978 C C . PHE A 1 125 ? -4.701 8.464 14.565 1.00 93.50 125 PHE A C 1
ATOM 980 O O . PHE A 1 125 ? -5.242 7.793 13.690 1.00 93.50 125 PHE A O 1
ATOM 987 N N . ILE A 1 126 ? -3.385 8.400 14.803 1.00 94.06 126 ILE A N 1
ATOM 988 C CA . ILE A 1 126 ? -2.464 7.530 14.055 1.00 94.06 126 ILE A CA 1
ATOM 989 C C . ILE A 1 126 ? -2.883 6.058 14.153 1.00 94.06 126 ILE A C 1
ATOM 991 O O . ILE A 1 126 ? -2.901 5.368 13.136 1.00 94.06 126 ILE A O 1
ATOM 995 N N . ARG A 1 127 ? -3.257 5.584 15.351 1.00 92.94 127 ARG A N 1
ATOM 996 C CA . ARG A 1 127 ? -3.723 4.203 15.547 1.00 92.94 127 ARG A CA 1
ATOM 997 C C . ARG A 1 127 ? -5.052 3.943 14.844 1.00 92.94 127 ARG A C 1
ATOM 999 O O . ARG A 1 127 ? -5.157 2.956 14.130 1.00 92.94 127 ARG A O 1
ATOM 1006 N N . THR A 1 128 ? -6.032 4.829 15.013 1.00 93.38 128 THR A N 1
ATOM 1007 C CA . THR A 1 128 ? -7.384 4.665 14.460 1.00 93.38 128 THR A CA 1
ATOM 1008 C C . THR A 1 128 ? -7.387 4.600 12.933 1.00 93.38 128 THR A C 1
ATOM 1010 O O . THR A 1 128 ? -8.103 3.794 12.352 1.00 93.38 128 THR A O 1
ATOM 1013 N N . PHE A 1 129 ? -6.565 5.417 12.270 1.00 92.94 129 PHE A N 1
ATOM 1014 C CA . PHE A 1 129 ? -6.425 5.395 10.809 1.00 92.94 129 PHE A CA 1
ATOM 1015 C C . PHE A 1 129 ? -5.319 4.442 10.322 1.00 92.94 129 PHE A C 1
ATOM 1017 O O . PHE A 1 129 ? -4.996 4.439 9.137 1.00 92.94 129 PHE A O 1
ATOM 1024 N N . GLY A 1 130 ? -4.732 3.649 11.231 1.00 93.50 130 GLY A N 1
ATOM 1025 C CA . GLY A 1 130 ? -3.672 2.673 10.963 1.00 93.50 130 GLY A CA 1
ATOM 1026 C C . GLY A 1 130 ? -2.513 3.225 10.144 1.00 93.50 130 GLY A C 1
ATOM 1027 O O . GLY A 1 130 ? -2.022 2.579 9.220 1.00 93.50 130 GLY A O 1
ATOM 1028 N N . ILE A 1 131 ? -2.070 4.431 10.486 1.00 94.75 131 ILE A N 1
ATOM 1029 C CA . ILE A 1 131 ? -0.893 5.036 9.877 1.00 94.75 131 ILE A CA 1
ATOM 1030 C C . ILE A 1 131 ? 0.324 4.359 10.501 1.00 94.75 131 ILE A C 1
ATOM 1032 O O . ILE A 1 131 ? 0.657 4.594 11.660 1.00 94.75 131 ILE A O 1
ATOM 1036 N N . VAL A 1 132 ? 0.957 3.480 9.732 1.00 94.56 132 VAL A N 1
ATOM 1037 C CA . VAL A 1 132 ? 2.103 2.659 10.141 1.00 94.56 132 VAL A CA 1
ATOM 1038 C C . VAL A 1 132 ? 3.227 2.795 9.124 1.00 94.56 132 VAL A C 1
ATOM 1040 O O . VAL A 1 132 ? 2.998 3.243 8.001 1.00 94.56 132 VAL A O 1
ATOM 1043 N N . GLU A 1 133 ? 4.442 2.397 9.497 1.00 94.50 133 GLU A N 1
ATOM 1044 C CA . GLU A 1 133 ? 5.529 2.252 8.527 1.00 94.50 133 GLU A CA 1
ATOM 1045 C C . GLU A 1 133 ? 5.093 1.376 7.347 1.00 94.50 133 GLU A C 1
ATOM 1047 O O . GLU A 1 133 ? 4.329 0.422 7.509 1.00 94.50 133 GLU A O 1
ATOM 1052 N N . ARG A 1 134 ? 5.621 1.689 6.160 1.00 94.69 134 ARG A N 1
ATOM 1053 C CA . ARG A 1 134 ? 5.348 1.057 4.859 1.00 94.69 134 ARG A CA 1
ATOM 1054 C C . ARG A 1 134 ? 3.987 1.367 4.250 1.00 94.69 134 ARG A C 1
ATOM 1056 O O . ARG A 1 134 ? 3.786 1.044 3.081 1.00 94.69 134 ARG A O 1
ATOM 1063 N N . LEU A 1 135 ? 3.072 2.005 4.985 1.00 96.38 135 LEU A N 1
ATOM 1064 C CA . LEU A 1 135 ? 1.780 2.405 4.432 1.00 96.38 135 LEU A CA 1
ATOM 1065 C C . LEU A 1 135 ? 2.010 3.300 3.199 1.00 96.38 135 LEU A C 1
ATOM 1067 O O . LEU A 1 135 ? 2.706 4.318 3.325 1.00 96.38 135 LEU A O 1
ATOM 1071 N N . PRO A 1 136 ? 1.455 2.955 2.021 1.00 96.00 136 PRO A N 1
ATOM 1072 C CA . PRO A 1 136 ? 1.470 3.867 0.895 1.00 96.00 136 PRO A CA 1
ATOM 1073 C C . PRO A 1 136 ? 0.536 5.043 1.159 1.00 96.00 136 PRO A C 1
ATOM 1075 O O . PRO A 1 136 ? -0.635 4.859 1.494 1.00 96.00 136 PRO A O 1
ATOM 1078 N N . ILE A 1 137 ? 1.059 6.252 0.976 1.00 95.19 137 ILE A N 1
ATOM 1079 C CA . ILE A 1 137 ? 0.261 7.475 0.940 1.00 95.19 137 ILE A CA 1
ATOM 1080 C C . ILE A 1 137 ? 0.737 8.356 -0.206 1.00 95.19 137 ILE A C 1
ATOM 1082 O O . ILE A 1 137 ? 1.929 8.464 -0.487 1.00 95.19 137 ILE A O 1
ATOM 1086 N N . SER A 1 138 ? -0.202 9.024 -0.848 1.00 94.56 138 SER A N 1
ATOM 1087 C CA . SER A 1 138 ? 0.058 10.089 -1.802 1.00 94.56 138 SER A CA 1
ATOM 1088 C C . SER A 1 138 ? 0.229 11.444 -1.089 1.00 94.56 138 SER A C 1
ATOM 1090 O O . SER A 1 138 ? -0.486 11.753 -0.124 1.00 94.56 138 SER A O 1
ATOM 1092 N N . ILE A 1 139 ? 1.214 12.231 -1.528 1.00 93.94 139 ILE A N 1
ATOM 1093 C CA . ILE A 1 139 ? 1.683 13.480 -0.908 1.00 93.94 139 ILE A CA 1
ATOM 1094 C C . ILE A 1 139 ? 1.876 14.591 -1.942 1.00 93.94 139 ILE A C 1
ATOM 1096 O O . ILE A 1 139 ? 2.008 14.325 -3.131 1.00 93.94 139 ILE A O 1
ATOM 1100 N N . LEU A 1 140 ? 1.948 15.836 -1.470 1.00 92.62 140 LEU A N 1
ATOM 1101 C CA . LEU A 1 140 ? 2.346 17.023 -2.230 1.00 92.62 140 LEU A CA 1
ATOM 1102 C C . LEU A 1 140 ? 3.679 17.538 -1.655 1.00 92.62 140 LEU A C 1
ATOM 1104 O O . LEU A 1 140 ? 3.660 18.363 -0.732 1.00 92.62 140 LEU A O 1
ATOM 1108 N N . PRO A 1 141 ? 4.844 17.063 -2.144 1.00 90.06 141 PRO A N 1
ATOM 1109 C CA . PRO A 1 141 ? 6.135 17.314 -1.501 1.00 90.06 141 PRO A CA 1
ATOM 1110 C C . PRO A 1 141 ? 6.470 18.794 -1.318 1.00 90.06 141 PRO A C 1
ATOM 1112 O O . PRO A 1 141 ? 6.879 19.198 -0.234 1.00 90.06 141 PRO A O 1
ATOM 1115 N N . MET A 1 142 ? 6.223 19.617 -2.343 1.00 88.88 142 MET A N 1
ATOM 1116 C CA . MET A 1 142 ? 6.504 21.061 -2.314 1.00 88.88 142 MET A CA 1
ATOM 1117 C C . MET A 1 142 ? 5.680 21.812 -1.262 1.00 88.88 142 MET A C 1
ATOM 1119 O O . MET A 1 142 ? 6.078 22.876 -0.798 1.00 88.88 142 MET A O 1
ATOM 1123 N N . ARG A 1 143 ? 4.525 21.257 -0.880 1.00 88.75 143 ARG A N 1
ATOM 1124 C CA . ARG A 1 143 ? 3.632 21.819 0.138 1.00 88.75 143 ARG A CA 1
ATOM 1125 C C . ARG A 1 143 ? 3.832 21.178 1.514 1.00 88.75 143 ARG A C 1
ATOM 1127 O O . ARG A 1 143 ? 3.210 21.624 2.469 1.00 88.75 143 ARG A O 1
ATOM 1134 N N . GLY A 1 144 ? 4.664 20.138 1.618 1.00 89.06 144 GLY A N 1
ATOM 1135 C CA . GLY A 1 144 ? 4.920 19.425 2.871 1.00 89.06 144 GLY A CA 1
ATOM 1136 C C . GLY A 1 144 ? 3.688 18.726 3.455 1.00 89.06 144 GLY A C 1
ATOM 1137 O O . GLY A 1 144 ? 3.596 18.585 4.669 1.00 89.06 144 GLY A O 1
ATOM 1138 N N . THR A 1 145 ? 2.740 18.306 2.609 1.00 91.31 145 THR A N 1
ATOM 1139 C CA . THR A 1 145 ? 1.438 17.777 3.043 1.00 91.31 145 THR A CA 1
ATOM 1140 C C . THR A 1 145 ? 1.051 16.497 2.316 1.00 91.31 145 THR A C 1
ATOM 1142 O O . THR A 1 145 ? 1.651 16.113 1.314 1.00 91.31 145 THR A O 1
ATOM 1145 N N . 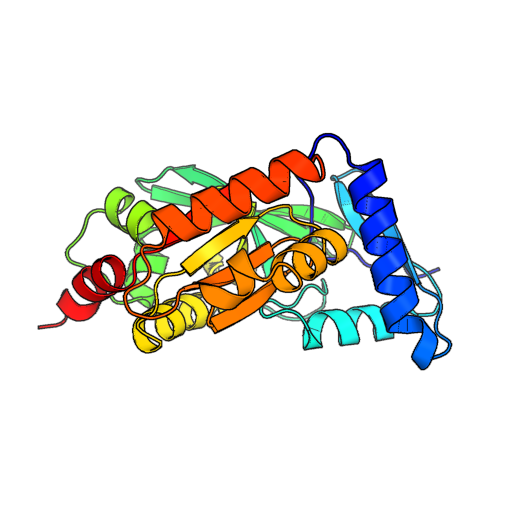ILE A 1 146 ? 0.025 15.824 2.827 1.00 92.00 146 ILE A N 1
ATOM 1146 C CA . ILE A 1 146 ? -0.615 14.681 2.169 1.00 92.00 146 ILE A CA 1
ATOM 1147 C C . ILE A 1 146 ? -1.414 15.183 0.952 1.00 92.00 146 ILE A C 1
ATOM 1149 O O . ILE A 1 146 ? -1.762 16.356 0.879 1.00 92.00 146 ILE A O 1
ATOM 1153 N N . SER A 1 147 ? -1.736 14.351 -0.028 1.00 93.12 147 SER A N 1
ATOM 1154 C CA . SER A 1 147 ? -2.582 14.765 -1.156 1.00 93.12 147 SER A CA 1
ATOM 1155 C C . SER A 1 147 ? -4.079 14.643 -0.857 1.00 93.12 147 SER A C 1
ATOM 1157 O O . SER A 1 147 ? -4.478 14.148 0.199 1.00 93.12 147 SER A O 1
ATOM 1159 N N . ASP A 1 148 ? -4.953 15.149 -1.731 1.00 93.12 148 ASP A N 1
ATOM 1160 C CA . ASP A 1 148 ? -6.400 14.891 -1.615 1.00 93.12 148 ASP A CA 1
ATOM 1161 C C . ASP A 1 148 ? -6.728 13.416 -1.870 1.00 93.12 148 ASP A C 1
ATOM 1163 O O . ASP A 1 148 ? -7.640 12.892 -1.239 1.00 93.12 148 ASP A O 1
ATOM 1167 N N . LEU A 1 149 ? -5.941 12.713 -2.688 1.00 93.88 149 LEU A N 1
ATOM 1168 C CA . LEU A 1 149 ? -6.142 11.292 -2.971 1.00 93.88 149 LEU A CA 1
ATOM 1169 C C . LEU A 1 149 ? -6.063 10.421 -1.705 1.00 93.88 149 LEU A C 1
ATOM 1171 O O . LEU A 1 149 ? -6.932 9.582 -1.464 1.00 93.88 149 LEU A O 1
ATOM 1175 N N . SER A 1 150 ? -5.064 10.659 -0.854 1.00 94.69 150 SER A N 1
ATOM 1176 C CA . SER A 1 150 ? -4.929 9.966 0.437 1.00 94.69 150 SER A CA 1
ATOM 1177 C C . SER A 1 150 ? -6.011 10.360 1.439 1.00 94.69 150 SER A C 1
ATOM 1179 O O . SER A 1 150 ? -6.478 9.531 2.213 1.00 94.69 150 SER A O 1
ATOM 1181 N N . VAL A 1 151 ? -6.430 11.629 1.450 1.00 94.56 151 VAL A N 1
ATOM 1182 C CA . VAL A 1 151 ? -7.537 12.067 2.315 1.00 94.56 151 VAL A CA 1
ATOM 1183 C C . VAL A 1 151 ? -8.841 11.400 1.881 1.00 94.56 151 VAL A C 1
ATOM 1185 O O . VAL A 1 151 ? -9.587 10.913 2.730 1.00 94.56 151 VAL A O 1
ATOM 1188 N N . ASN A 1 152 ? -9.083 11.321 0.573 1.00 95.19 152 ASN A N 1
ATOM 1189 C CA . ASN A 1 152 ? -10.245 10.657 -0.000 1.00 95.19 152 ASN A CA 1
ATOM 1190 C C . ASN A 1 152 ? -10.250 9.163 0.311 1.00 95.19 152 ASN A C 1
ATOM 1192 O O . ASN A 1 152 ? -11.302 8.663 0.679 1.00 95.19 152 ASN A O 1
ATOM 1196 N N . PHE A 1 153 ? -9.096 8.488 0.311 1.00 95.62 153 PHE A N 1
ATOM 1197 C CA . PHE A 1 153 ? -9.014 7.078 0.706 1.00 95.62 153 PHE A CA 1
ATOM 1198 C C . PHE A 1 153 ? -9.628 6.839 2.093 1.00 95.62 153 PHE A C 1
ATOM 1200 O O . PHE A 1 153 ? -10.495 5.983 2.264 1.00 95.62 153 PHE A O 1
ATOM 1207 N N . PHE A 1 154 ? -9.234 7.643 3.086 1.00 94.94 154 PHE A N 1
ATOM 1208 C CA . PHE A 1 154 ? -9.772 7.524 4.442 1.00 94.94 154 PHE A CA 1
ATOM 1209 C C . PHE A 1 154 ? -11.241 7.957 4.542 1.00 94.94 154 PHE A C 1
ATOM 1211 O O . PHE A 1 154 ? -12.004 7.367 5.305 1.00 94.94 154 PHE A O 1
ATOM 1218 N N . ILE A 1 155 ? -11.658 8.978 3.786 1.00 93.94 155 ILE A N 1
ATOM 1219 C CA . ILE A 1 155 ? -13.065 9.402 3.734 1.00 93.94 155 ILE A CA 1
ATOM 1220 C C . ILE A 1 155 ? -13.940 8.308 3.115 1.00 93.94 155 ILE A C 1
ATOM 1222 O O . ILE A 1 155 ? -15.028 8.048 3.624 1.00 93.94 155 ILE A O 1
ATOM 1226 N N . ASP A 1 156 ? -13.477 7.664 2.050 1.00 94.31 156 ASP A N 1
ATOM 1227 C CA . ASP A 1 156 ? -14.194 6.601 1.354 1.00 94.31 156 ASP A CA 1
ATOM 1228 C C . ASP A 1 156 ? -14.238 5.324 2.187 1.00 94.31 156 ASP A C 1
ATOM 1230 O O . ASP A 1 156 ? -15.272 4.668 2.212 1.00 94.31 156 ASP A O 1
ATOM 1234 N N . PHE A 1 157 ? -13.187 5.020 2.954 1.00 94.88 157 PHE A N 1
ATOM 1235 C CA . PHE A 1 157 ? -13.235 3.992 3.998 1.00 94.88 157 PHE A CA 1
ATOM 1236 C C . PHE A 1 157 ? -14.350 4.274 5.020 1.00 94.88 157 PHE A C 1
ATOM 1238 O O . PHE A 1 157 ? -15.205 3.419 5.249 1.00 94.88 157 PHE A O 1
ATOM 1245 N N . ILE A 1 158 ? -14.409 5.494 5.572 1.00 94.31 158 ILE A N 1
ATOM 1246 C CA . ILE A 1 158 ? -15.461 5.880 6.530 1.00 94.31 158 ILE A CA 1
ATOM 1247 C C . ILE A 1 158 ? -16.855 5.786 5.894 1.00 94.31 158 ILE A C 1
ATOM 1249 O O . ILE A 1 158 ? -17.799 5.335 6.536 1.00 94.31 158 ILE A O 1
ATOM 1253 N N . ARG A 1 159 ? -17.005 6.232 4.642 1.00 92.88 159 ARG A N 1
ATOM 1254 C CA . ARG A 1 159 ? -18.284 6.200 3.916 1.00 92.88 159 ARG A CA 1
ATOM 1255 C C . ARG A 1 159 ? -18.705 4.793 3.514 1.00 92.88 159 ARG A C 1
ATOM 1257 O O . ARG A 1 159 ? -19.900 4.526 3.477 1.00 92.88 159 ARG A O 1
ATOM 1264 N N . GLY A 1 160 ? -17.741 3.935 3.193 1.00 92.31 160 GLY A N 1
ATOM 1265 C CA . GLY A 1 160 ? -17.970 2.546 2.819 1.00 92.31 160 GLY A CA 1
ATOM 1266 C C . GLY A 1 160 ? -18.522 1.723 3.977 1.00 92.31 160 GLY A C 1
ATOM 1267 O O . GLY A 1 160 ? -19.277 0.789 3.739 1.00 92.31 160 GLY A O 1
ATOM 1268 N N . GLY A 1 161 ? -18.197 2.098 5.219 1.00 95.38 161 GLY A N 1
ATOM 1269 C CA . GLY A 1 161 ? -18.777 1.485 6.415 1.00 95.38 161 GLY A CA 1
ATOM 1270 C C . GLY A 1 161 ? -18.359 0.029 6.632 1.00 95.38 161 GLY A C 1
ATOM 1271 O O . GLY A 1 161 ? -19.063 -0.714 7.310 1.00 95.38 161 GLY A O 1
ATOM 1272 N N . LEU A 1 162 ? -17.246 -0.386 6.025 1.00 97.25 162 LEU A N 1
ATOM 1273 C CA . LEU A 1 162 ? -16.695 -1.732 6.133 1.00 97.25 162 LEU A CA 1
ATOM 1274 C C . LEU A 1 162 ? -15.320 -1.677 6.776 1.00 97.25 162 LEU A C 1
ATOM 1276 O O . LEU A 1 162 ? -14.519 -0.800 6.453 1.00 97.25 162 LEU A O 1
ATOM 1280 N N . ASP A 1 163 ? -15.045 -2.644 7.646 1.00 98.12 163 ASP A N 1
ATOM 1281 C CA . ASP A 1 163 ? -13.709 -2.851 8.190 1.00 98.12 163 ASP A CA 1
ATOM 1282 C C . ASP A 1 163 ? -12.739 -3.274 7.081 1.00 98.12 163 ASP A C 1
ATOM 1284 O O . ASP A 1 163 ? -13.125 -3.886 6.081 1.00 98.12 163 ASP A O 1
ATOM 1288 N N . ILE A 1 164 ? -11.460 -2.956 7.262 1.00 98.00 164 ILE A N 1
ATOM 1289 C CA . ILE A 1 164 ? -10.409 -3.288 6.299 1.00 98.00 164 ILE A CA 1
ATOM 1290 C C . ILE A 1 164 ? -9.321 -4.093 7.000 1.00 98.00 164 ILE A C 1
ATOM 1292 O O . ILE A 1 164 ? -8.829 -3.693 8.056 1.00 98.00 164 ILE A O 1
ATOM 1296 N N . VAL A 1 165 ? -8.877 -5.182 6.371 1.00 98.25 165 VAL A N 1
ATOM 1297 C CA . VAL A 1 165 ? -7.556 -5.756 6.646 1.00 98.25 165 VAL A CA 1
ATOM 1298 C C . VAL A 1 165 ? -6.595 -5.248 5.580 1.00 98.25 165 VAL A C 1
ATOM 1300 O O . VAL A 1 165 ? -6.730 -5.567 4.402 1.00 98.25 165 VAL A O 1
ATOM 1303 N N . LEU A 1 166 ? -5.634 -4.419 5.979 1.00 97.81 166 LEU A N 1
ATOM 1304 C CA . LEU A 1 166 ? -4.561 -3.975 5.094 1.00 97.81 166 LEU A CA 1
ATOM 1305 C C . LEU A 1 166 ? -3.441 -5.012 5.112 1.00 97.81 166 LEU A C 1
ATOM 1307 O O . LEU A 1 166 ? -3.004 -5.409 6.193 1.00 97.81 166 LEU A O 1
ATOM 1311 N N . ALA A 1 167 ? -2.945 -5.390 3.936 1.00 97.31 167 ALA A N 1
ATOM 1312 C CA . ALA A 1 167 ? -1.754 -6.214 3.768 1.00 97.31 167 ALA A CA 1
ATOM 1313 C C . ALA A 1 167 ? -0.691 -5.433 2.985 1.00 97.31 167 ALA A C 1
ATOM 1315 O O . ALA A 1 167 ? -0.928 -4.997 1.859 1.00 97.31 167 ALA A O 1
ATOM 1316 N N . LEU A 1 168 ? 0.480 -5.249 3.591 1.00 97.25 168 LEU A N 1
ATOM 1317 C CA . LEU A 1 168 ? 1.618 -4.530 3.016 1.00 97.25 168 LEU A CA 1
ATOM 1318 C C . LEU A 1 168 ? 2.756 -5.518 2.726 1.00 97.25 168 LEU A C 1
ATOM 1320 O O . LEU A 1 168 ? 2.976 -6.425 3.523 1.00 97.25 168 LEU A O 1
ATOM 1324 N N . ASP A 1 169 ? 3.502 -5.311 1.639 1.00 95.81 169 ASP A N 1
ATOM 1325 C CA . ASP A 1 169 ? 4.553 -6.207 1.120 1.00 95.81 169 ASP A CA 1
ATOM 1326 C C . ASP A 1 169 ? 4.052 -7.571 0.578 1.00 95.81 169 ASP A C 1
ATOM 1328 O O . ASP A 1 169 ? 4.779 -8.567 0.622 1.00 95.81 169 ASP A O 1
ATOM 1332 N N . LEU A 1 170 ? 2.825 -7.639 0.056 1.00 96.62 170 LEU A N 1
ATOM 1333 C CA . LEU A 1 170 ? 2.304 -8.827 -0.643 1.00 96.62 170 LEU A CA 1
ATOM 1334 C C . LEU A 1 170 ? 2.557 -8.688 -2.152 1.00 96.62 170 LEU A C 1
ATOM 1336 O O . LEU A 1 170 ? 2.341 -7.600 -2.671 1.00 96.62 170 LEU A O 1
ATOM 1340 N N . THR A 1 171 ? 3.024 -9.714 -2.870 1.00 97.38 171 THR A N 1
ATOM 1341 C CA . THR A 1 171 ? 3.150 -9.611 -4.342 1.00 97.38 171 THR A CA 1
ATOM 1342 C C . THR A 1 171 ? 1.777 -9.738 -5.017 1.00 97.38 171 THR A C 1
ATOM 1344 O O . THR A 1 171 ? 0.865 -10.301 -4.415 1.00 97.38 171 THR A O 1
ATOM 1347 N N . PRO A 1 172 ? 1.593 -9.252 -6.261 1.00 96.38 172 PRO A N 1
ATOM 1348 C CA . PRO A 1 172 ? 0.330 -9.427 -6.982 1.00 96.38 172 PRO A CA 1
ATOM 1349 C C . PRO A 1 172 ? -0.087 -10.891 -7.137 1.00 96.38 172 PRO A C 1
ATOM 1351 O O . PRO A 1 172 ? -1.249 -11.212 -6.940 1.00 96.38 172 PRO A O 1
ATOM 1354 N N . ILE A 1 173 ? 0.871 -11.786 -7.396 1.00 96.25 173 ILE A N 1
ATOM 1355 C CA . ILE A 1 173 ? 0.606 -13.228 -7.498 1.00 96.25 173 ILE A CA 1
ATOM 1356 C C . ILE A 1 173 ? 0.129 -13.782 -6.151 1.00 96.25 173 ILE A C 1
ATOM 1358 O O . ILE A 1 173 ? -0.876 -14.479 -6.094 1.00 96.25 173 ILE A O 1
ATOM 1362 N N . GLU A 1 174 ? 0.808 -13.432 -5.056 1.00 96.94 174 GLU A N 1
ATOM 1363 C CA . GLU A 1 174 ? 0.400 -13.854 -3.710 1.00 96.94 174 GLU A CA 1
ATOM 1364 C C . GLU A 1 174 ? -0.980 -13.274 -3.318 1.00 96.94 174 GLU A C 1
ATOM 1366 O O . GLU A 1 174 ? -1.743 -13.923 -2.605 1.00 96.94 174 GLU A O 1
ATOM 1371 N N . ALA A 1 175 ? -1.319 -12.063 -3.777 1.00 96.75 175 ALA A N 1
ATOM 1372 C CA . ALA A 1 175 ? -2.622 -11.436 -3.552 1.00 96.75 175 ALA A CA 1
ATOM 1373 C C . ALA A 1 175 ? -3.751 -12.117 -4.341 1.00 96.75 175 ALA A C 1
ATOM 1375 O O . ALA A 1 175 ? -4.836 -12.327 -3.793 1.00 96.75 175 ALA A O 1
ATOM 1376 N N . ASP A 1 176 ? -3.487 -12.501 -5.591 1.00 95.19 176 ASP A N 1
ATOM 1377 C CA . ASP A 1 176 ? -4.422 -13.274 -6.409 1.00 95.19 176 ASP A CA 1
ATOM 1378 C C . ASP A 1 176 ? -4.672 -14.653 -5.774 1.00 95.19 176 ASP A C 1
ATOM 1380 O O . ASP A 1 176 ? -5.823 -15.038 -5.575 1.00 95.19 176 ASP A O 1
ATOM 1384 N N . GLU A 1 177 ? -3.619 -15.342 -5.316 1.00 95.06 177 GLU A N 1
ATOM 1385 C CA . GLU A 1 177 ? -3.742 -16.613 -4.582 1.00 95.06 177 GLU A CA 1
ATOM 1386 C C . GLU A 1 177 ? -4.600 -16.484 -3.310 1.00 95.06 177 GLU A C 1
ATOM 1388 O O . GLU A 1 177 ? -5.378 -17.386 -2.987 1.00 95.06 177 GLU A O 1
ATOM 1393 N N . PHE A 1 178 ? -4.497 -15.360 -2.587 1.00 93.88 178 PHE A N 1
ATOM 1394 C CA . PHE A 1 178 ? -5.358 -15.099 -1.431 1.00 93.88 178 PHE A CA 1
ATOM 1395 C C . PHE A 1 178 ? -6.822 -14.994 -1.848 1.00 93.88 178 PHE A C 1
ATOM 1397 O O . PHE A 1 178 ? -7.678 -15.577 -1.190 1.00 93.88 178 PHE A O 1
ATOM 1404 N N . MET A 1 179 ? -7.125 -14.253 -2.914 1.00 93.38 179 MET A N 1
ATOM 1405 C CA . MET A 1 179 ? -8.503 -14.057 -3.367 1.00 93.38 179 MET A CA 1
ATOM 1406 C C . MET A 1 179 ? -9.110 -15.312 -4.002 1.00 93.38 179 MET A C 1
ATOM 1408 O O . MET A 1 179 ? -10.318 -15.519 -3.878 1.00 93.38 179 MET A O 1
ATOM 1412 N N . ASP A 1 180 ? -8.286 -16.175 -4.594 1.00 93.19 180 ASP A N 1
ATOM 1413 C CA . ASP A 1 180 ? -8.697 -17.486 -5.105 1.00 93.19 180 ASP A CA 1
ATOM 1414 C C . ASP A 1 180 ? -9.001 -18.491 -3.976 1.00 93.19 180 ASP A C 1
ATOM 1416 O O . ASP A 1 180 ? -9.707 -19.485 -4.185 1.00 93.19 180 ASP A O 1
ATOM 1420 N N . SER A 1 181 ? -8.530 -18.232 -2.749 1.00 90.50 181 SER A N 1
ATOM 1421 C CA . SER A 1 181 ? -8.923 -19.015 -1.580 1.00 90.50 181 SER A CA 1
ATOM 1422 C C . SER A 1 181 ? -10.394 -18.792 -1.241 1.00 90.50 181 SER A C 1
ATOM 1424 O O . SER A 1 181 ? -10.848 -17.678 -0.951 1.00 90.50 181 SER A O 1
ATOM 1426 N N . LYS A 1 182 ? -11.153 -19.891 -1.193 1.00 90.19 182 LYS A N 1
ATOM 1427 C CA . LYS A 1 182 ? -12.566 -19.868 -0.803 1.00 90.19 182 LYS A CA 1
ATOM 1428 C C . LYS A 1 182 ? -12.771 -19.248 0.584 1.00 90.19 182 LYS A C 1
ATOM 1430 O O . LYS A 1 182 ? -13.694 -18.474 0.784 1.00 90.19 182 LYS A O 1
ATOM 1435 N N . GLU A 1 183 ? -11.884 -19.536 1.531 1.00 88.56 183 GLU A N 1
ATOM 1436 C CA . GLU A 1 183 ? -11.996 -19.029 2.903 1.00 88.56 183 GLU A CA 1
ATOM 1437 C C . GLU A 1 183 ? -11.855 -17.503 2.969 1.00 88.56 183 GLU A C 1
ATOM 1439 O O . GLU A 1 183 ? -12.546 -16.848 3.748 1.00 88.56 183 GLU A O 1
ATOM 1444 N N . VAL A 1 184 ? -10.997 -16.914 2.133 1.00 90.00 184 VAL A N 1
ATOM 1445 C CA . VAL A 1 184 ? -10.817 -15.458 2.069 1.00 90.00 184 VAL A CA 1
ATOM 1446 C C . VAL A 1 184 ? -11.981 -14.814 1.319 1.00 90.00 184 VAL A C 1
ATOM 1448 O O . VAL A 1 184 ? -12.612 -13.897 1.846 1.00 90.00 184 VAL A O 1
ATOM 1451 N N . SER A 1 185 ? -12.320 -15.319 0.131 1.00 92.62 185 SER A N 1
ATOM 1452 C CA . SER A 1 185 ? -13.428 -14.799 -0.688 1.00 92.62 185 SER A CA 1
ATOM 1453 C C . SER A 1 185 ? -14.805 -14.935 -0.013 1.00 92.62 185 SER A C 1
ATOM 1455 O O . SER A 1 185 ? -15.693 -14.097 -0.210 1.00 92.62 185 SER A O 1
ATOM 1457 N N . ASP A 1 186 ? -14.987 -15.916 0.876 1.00 94.88 186 ASP A N 1
ATOM 1458 C CA . ASP A 1 186 ? -16.192 -16.056 1.698 1.00 94.88 186 ASP A CA 1
ATOM 1459 C C . ASP A 1 186 ? -16.316 -14.943 2.756 1.00 94.88 186 ASP A C 1
ATOM 1461 O O . ASP A 1 186 ? -17.437 -14.600 3.138 1.00 94.88 186 ASP A O 1
ATOM 1465 N N . ASN A 1 187 ? -15.215 -14.294 3.148 1.00 97.12 187 ASN A N 1
ATOM 1466 C CA . ASN A 1 187 ? -15.166 -13.291 4.219 1.00 97.12 187 ASN A CA 1
ATOM 1467 C C . ASN A 1 187 ? -14.863 -11.853 3.746 1.00 97.12 187 ASN A C 1
ATOM 1469 O O . ASN A 1 187 ? -15.149 -10.892 4.464 1.00 97.12 187 ASN A O 1
ATOM 1473 N N . VAL A 1 188 ? -14.317 -11.692 2.541 1.00 97.19 188 VAL A N 1
ATOM 1474 C CA . VAL A 1 188 ? -13.941 -10.405 1.934 1.00 97.19 188 VAL A CA 1
ATOM 1475 C C . VAL A 1 188 ? -14.926 -10.052 0.820 1.00 97.19 188 VAL A C 1
ATOM 1477 O O . VAL A 1 188 ? -15.279 -10.901 0.006 1.00 97.19 188 VAL A O 1
ATOM 1480 N N . VAL A 1 189 ? -15.411 -8.808 0.786 1.00 96.19 189 VAL A N 1
ATOM 1481 C CA . VAL A 1 189 ? -16.310 -8.330 -0.281 1.00 96.19 189 VAL A CA 1
ATOM 1482 C C . VAL A 1 189 ? -15.544 -7.835 -1.504 1.00 96.19 189 VAL A C 1
ATOM 1484 O O . VA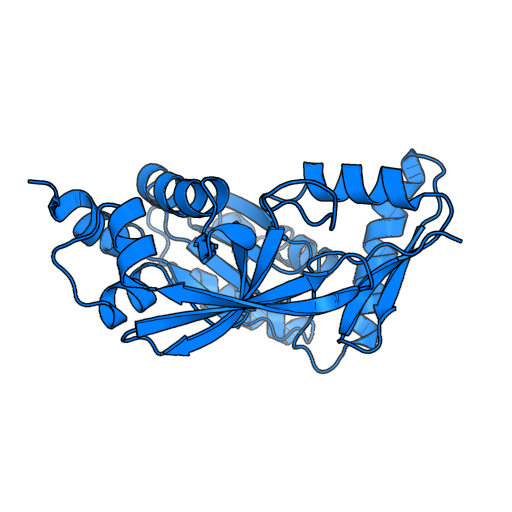L A 1 189 ? -15.989 -8.026 -2.631 1.00 96.19 189 VAL A O 1
ATOM 1487 N N . GLU A 1 190 ? -14.400 -7.195 -1.285 1.00 95.69 190 GLU A N 1
ATOM 1488 C CA . GLU A 1 190 ? -13.597 -6.565 -2.327 1.00 95.69 190 GLU A CA 1
ATOM 1489 C C . GLU A 1 190 ? -12.139 -6.504 -1.865 1.00 95.69 190 GLU A C 1
ATOM 1491 O O . GLU A 1 190 ? -11.863 -6.221 -0.696 1.00 95.69 190 GLU A O 1
ATOM 1496 N N . MET A 1 191 ? -11.205 -6.718 -2.790 1.00 97.06 191 MET A N 1
ATOM 1497 C CA . MET A 1 191 ? -9.800 -6.370 -2.610 1.00 97.06 191 MET A CA 1
ATOM 1498 C C . MET A 1 191 ? -9.483 -5.140 -3.460 1.00 97.06 191 MET A C 1
ATOM 1500 O O . MET A 1 191 ? -9.661 -5.162 -4.675 1.00 97.06 191 MET A O 1
ATOM 1504 N N . LYS A 1 192 ? -8.978 -4.078 -2.829 1.00 97.06 192 LYS A N 1
ATOM 1505 C CA . LYS A 1 192 ? -8.469 -2.890 -3.524 1.00 97.06 192 LYS A CA 1
ATOM 1506 C C . LYS A 1 192 ? -6.948 -2.910 -3.566 1.00 97.06 192 LYS A C 1
ATOM 1508 O O . LYS A 1 192 ? -6.299 -2.964 -2.520 1.00 97.06 192 LYS A O 1
ATOM 1513 N N . THR A 1 193 ? -6.385 -2.788 -4.762 1.00 97.69 193 THR A N 1
ATOM 1514 C CA . THR A 1 193 ? -4.940 -2.643 -4.977 1.00 97.69 193 THR A CA 1
ATOM 1515 C C . THR A 1 193 ? -4.530 -1.197 -4.713 1.00 97.69 193 THR A C 1
ATOM 1517 O O . THR A 1 193 ? -4.843 -0.300 -5.494 1.00 97.69 193 THR A O 1
ATOM 1520 N N . LEU A 1 194 ? -3.844 -0.936 -3.598 1.00 97.38 194 LEU A N 1
ATOM 1521 C CA . LEU A 1 194 ? -3.394 0.414 -3.247 1.00 97.38 194 LEU A CA 1
ATOM 1522 C C . LEU A 1 194 ? -2.156 0.806 -4.055 1.00 97.38 194 LEU A C 1
ATOM 1524 O O . LEU A 1 194 ? -2.126 1.862 -4.681 1.00 97.38 194 LEU A O 1
ATOM 1528 N N . THR A 1 195 ? -1.157 -0.071 -4.038 1.00 96.94 195 THR A N 1
ATOM 1529 C CA . THR A 1 195 ? 0.062 -0.050 -4.858 1.00 96.94 195 THR A CA 1
ATOM 1530 C C . THR A 1 195 ? 0.401 -1.504 -5.224 1.00 96.94 195 THR A C 1
ATOM 1532 O O . THR A 1 195 ? -0.230 -2.411 -4.675 1.00 96.94 195 THR A O 1
ATOM 1535 N N . PRO A 1 196 ? 1.383 -1.783 -6.103 1.00 96.12 196 PRO A N 1
ATOM 1536 C CA . PRO A 1 196 ? 1.679 -3.154 -6.519 1.00 96.12 196 PRO A CA 1
ATOM 1537 C C . PRO A 1 196 ? 2.001 -4.124 -5.374 1.00 96.12 196 PRO A C 1
ATOM 1539 O O . PRO A 1 196 ? 1.782 -5.322 -5.520 1.00 96.12 196 PRO A O 1
ATOM 1542 N N . LEU A 1 197 ? 2.498 -3.625 -4.234 1.00 97.50 197 LEU A N 1
ATOM 1543 C CA . LEU A 1 197 ? 2.772 -4.431 -3.042 1.00 97.50 197 LEU A CA 1
ATOM 1544 C C . LEU A 1 197 ? 1.883 -4.100 -1.832 1.00 97.50 197 LEU A C 1
ATOM 1546 O O . LEU A 1 197 ? 2.281 -4.321 -0.685 1.00 97.50 197 LEU A O 1
ATOM 1550 N N . SER A 1 198 ? 0.720 -3.472 -2.012 1.00 97.69 198 SER A N 1
ATOM 1551 C CA . SER A 1 198 ? -0.138 -3.076 -0.885 1.00 97.69 198 SER A CA 1
ATOM 1552 C C . SER A 1 198 ? -1.616 -3.185 -1.231 1.00 97.69 198 SER A C 1
ATOM 1554 O O . SER A 1 198 ? -2.072 -2.588 -2.202 1.00 97.69 198 SER A O 1
ATOM 1556 N N . TYR A 1 199 ? -2.371 -3.895 -0.395 1.00 98.06 199 TYR A N 1
ATOM 1557 C CA . TYR A 1 199 ? -3.754 -4.287 -0.665 1.00 98.06 199 TYR A CA 1
ATOM 1558 C C . TYR A 1 199 ? -4.655 -3.987 0.532 1.00 98.06 199 TYR A C 1
ATOM 1560 O O . TYR A 1 199 ? -4.242 -4.113 1.688 1.00 98.06 199 TYR A O 1
ATOM 1568 N N . ALA A 1 200 ? -5.898 -3.604 0.251 1.00 97.88 200 ALA A N 1
ATOM 1569 C CA . ALA A 1 200 ? -6.957 -3.430 1.236 1.00 97.88 200 ALA A CA 1
ATOM 1570 C C . ALA A 1 200 ? -8.057 -4.467 0.998 1.00 97.88 200 ALA A C 1
ATOM 1572 O O . ALA A 1 200 ? -8.755 -4.404 -0.011 1.00 97.88 200 ALA A O 1
ATOM 1573 N N . PHE A 1 201 ? -8.224 -5.396 1.937 1.00 98.00 201 PHE A N 1
ATOM 1574 C CA . PHE A 1 201 ? -9.290 -6.395 1.924 1.00 98.00 201 PHE A CA 1
ATOM 1575 C C . PHE A 1 201 ? -10.482 -5.857 2.719 1.00 98.00 201 PHE A C 1
ATOM 1577 O O . PHE A 1 201 ? -10.407 -5.738 3.944 1.00 98.00 201 PHE A O 1
ATOM 1584 N N . LEU A 1 202 ? -11.562 -5.492 2.026 1.00 97.88 202 LEU A N 1
ATOM 1585 C CA . LEU A 1 202 ? -12.790 -4.987 2.638 1.00 97.88 202 LEU A CA 1
ATOM 1586 C C . LEU A 1 202 ? -13.578 -6.169 3.203 1.00 97.88 202 LEU A C 1
ATOM 1588 O O . LEU A 1 202 ? -13.954 -7.089 2.477 1.00 97.88 202 LEU A O 1
ATOM 1592 N N . VAL A 1 203 ? -13.824 -6.152 4.504 1.00 98.00 203 VAL A N 1
ATOM 1593 C CA . VAL A 1 203 ? -14.438 -7.263 5.233 1.00 98.00 203 VAL A CA 1
ATOM 1594 C C . VAL A 1 203 ? -15.960 -7.199 5.107 1.00 98.00 203 VAL A C 1
ATOM 1596 O O . VAL A 1 203 ? -16.555 -6.124 5.186 1.00 98.00 203 VAL A O 1
ATOM 1599 N N . LYS A 1 204 ? -16.612 -8.350 4.893 1.00 96.94 204 LYS A N 1
ATOM 1600 C CA . LYS A 1 204 ? -18.080 -8.435 4.825 1.00 96.94 204 LYS A CA 1
ATOM 1601 C C . LYS A 1 204 ? -18.723 -8.057 6.165 1.00 96.94 204 LYS A C 1
ATOM 1603 O O . LYS A 1 204 ? -18.170 -8.299 7.234 1.00 96.94 204 LYS A O 1
ATOM 1608 N N . LEU A 1 205 ? -19.941 -7.516 6.114 1.00 95.50 205 LEU A N 1
ATOM 1609 C CA . LEU A 1 205 ? -20.708 -7.191 7.321 1.00 95.50 205 LEU A CA 1
ATOM 1610 C C . LEU A 1 205 ? -20.938 -8.434 8.192 1.00 95.50 205 LEU A C 1
ATOM 1612 O O . LEU A 1 205 ? -21.309 -9.494 7.692 1.00 95.50 205 LEU A O 1
ATOM 1616 N N . GLY A 1 206 ? -20.742 -8.284 9.504 1.00 94.44 206 GLY A N 1
ATOM 1617 C CA . GLY A 1 206 ? -20.876 -9.370 10.481 1.00 94.44 206 GLY A CA 1
ATOM 1618 C C . GLY A 1 206 ? -19.668 -10.309 10.564 1.00 94.44 206 GLY A C 1
ATOM 1619 O O . GLY A 1 206 ? -19.629 -11.150 11.460 1.00 94.44 206 GLY A O 1
ATOM 1620 N N . VAL A 1 207 ? -18.674 -10.157 9.684 1.00 96.94 207 VAL A N 1
ATOM 1621 C CA . VAL A 1 207 ? -17.396 -10.864 9.788 1.00 96.94 207 VAL A CA 1
ATOM 1622 C C . VAL A 1 207 ? -16.441 -10.046 10.648 1.00 96.94 207 VAL A C 1
ATOM 1624 O O . VAL A 1 207 ? -16.238 -8.855 10.427 1.00 96.94 207 VAL A O 1
ATOM 1627 N N . GLU A 1 208 ? -15.820 -10.700 11.624 1.00 96.94 208 GLU A N 1
ATOM 1628 C CA . GLU A 1 208 ? -14.815 -10.062 12.465 1.00 96.94 208 GLU A CA 1
ATOM 1629 C C . GLU A 1 208 ? -13.480 -9.936 11.688 1.00 96.94 208 GLU A C 1
ATOM 1631 O O . GLU A 1 208 ? -12.900 -10.959 11.307 1.00 96.94 208 GLU A O 1
ATOM 1636 N N . PRO A 1 209 ? -12.938 -8.722 11.453 1.00 97.06 209 PRO A N 1
ATOM 1637 C CA . PRO A 1 209 ? -11.684 -8.508 10.726 1.00 97.06 209 PRO A CA 1
ATOM 1638 C C . PRO A 1 209 ? -10.489 -9.206 11.376 1.00 97.06 209 PRO A C 1
ATOM 1640 O O . PRO A 1 209 ? -9.534 -9.553 10.681 1.00 97.06 209 PRO A O 1
ATOM 1643 N N . SER A 1 210 ? -10.533 -9.461 12.687 1.00 97.50 210 SER A N 1
ATOM 1644 C CA . SER A 1 210 ? -9.514 -10.262 13.375 1.00 97.50 210 SER A CA 1
ATOM 1645 C C . SER A 1 210 ? -9.455 -11.701 12.854 1.00 97.50 210 SER A C 1
ATOM 1647 O O . SER A 1 210 ? -8.361 -12.244 12.695 1.00 97.50 210 SER A O 1
ATOM 1649 N N . SER A 1 211 ? -10.604 -12.290 12.509 1.00 96.81 211 SER A N 1
ATOM 1650 C CA . SER A 1 211 ? -10.682 -13.616 11.885 1.00 96.81 211 SER A CA 1
ATOM 1651 C C . SER A 1 211 ? -10.134 -13.591 10.461 1.00 96.81 211 SER A C 1
ATOM 1653 O O . SER A 1 211 ? -9.345 -14.458 10.096 1.00 96.81 211 SER A O 1
ATOM 1655 N N . VAL A 1 212 ? -10.464 -12.558 9.678 1.00 97.38 212 VAL A N 1
ATOM 1656 C CA . VAL A 1 212 ? -9.923 -12.388 8.316 1.00 97.38 212 VAL A CA 1
ATOM 1657 C C . VAL A 1 212 ? -8.407 -12.226 8.349 1.00 97.38 212 VAL A C 1
ATOM 1659 O O . VAL A 1 212 ? -7.691 -12.906 7.620 1.00 97.38 212 VAL A O 1
ATOM 1662 N N . LYS A 1 213 ? -7.886 -11.389 9.252 1.00 97.81 213 LYS A N 1
ATOM 1663 C CA . LYS A 1 213 ? -6.442 -11.239 9.452 1.00 97.81 213 LYS A CA 1
ATOM 1664 C C . LYS A 1 213 ? -5.777 -12.568 9.822 1.00 97.81 213 LYS A C 1
ATOM 1666 O O . LYS A 1 213 ? -4.672 -12.827 9.348 1.00 97.81 213 LYS A O 1
ATOM 1671 N N . ALA A 1 214 ? -6.405 -13.387 10.668 1.00 97.12 214 ALA A N 1
ATOM 1672 C CA . ALA A 1 214 ? -5.872 -14.693 11.051 1.00 97.12 214 ALA A CA 1
ATOM 1673 C C . ALA A 1 214 ? -5.798 -15.651 9.851 1.00 97.12 214 ALA A C 1
ATOM 1675 O O . ALA A 1 214 ? -4.730 -16.212 9.616 1.00 97.12 214 ALA A O 1
ATOM 1676 N N . LEU A 1 215 ? -6.873 -15.743 9.060 1.00 95.69 215 LEU A N 1
ATOM 1677 C CA . LEU A 1 215 ? -6.928 -16.536 7.824 1.00 95.69 215 LEU A CA 1
ATOM 1678 C C . LEU A 1 215 ? -5.838 -16.109 6.834 1.00 95.69 215 LEU A C 1
ATOM 1680 O O . LEU A 1 215 ? -5.023 -16.921 6.403 1.00 95.69 215 LEU A O 1
ATOM 1684 N N . LEU A 1 216 ? -5.751 -14.808 6.544 1.00 96.00 216 LEU A N 1
ATOM 1685 C CA . LEU A 1 216 ? -4.723 -14.257 5.659 1.00 96.00 216 LEU A CA 1
ATOM 1686 C C . LEU A 1 216 ? -3.309 -14.531 6.198 1.00 96.00 216 LEU A C 1
ATOM 1688 O O . LEU A 1 216 ? -2.394 -14.824 5.434 1.00 96.00 216 LEU A O 1
ATOM 1692 N N . SER A 1 217 ? -3.112 -14.466 7.517 1.00 96.00 217 SER A N 1
ATOM 1693 C CA . SER A 1 217 ? -1.817 -14.762 8.145 1.00 96.00 217 SER A CA 1
ATOM 1694 C C . SER A 1 217 ? -1.440 -16.241 8.054 1.00 96.00 217 SER A C 1
ATOM 1696 O O . SER A 1 217 ? -0.254 -16.561 7.972 1.00 96.00 217 SER A O 1
ATOM 1698 N N . GLU A 1 218 ? -2.412 -17.147 8.121 1.00 95.19 218 GLU A N 1
ATOM 1699 C CA . GLU A 1 218 ? -2.199 -18.583 7.943 1.00 95.19 218 GLU A CA 1
ATOM 1700 C C . GLU A 1 218 ? -1.822 -18.901 6.496 1.00 95.19 218 GLU A C 1
ATOM 1702 O O . GLU A 1 218 ? -0.783 -19.523 6.265 1.00 95.19 218 GLU A O 1
ATOM 1707 N N . PHE A 1 219 ? -2.574 -18.366 5.534 1.00 94.56 219 PHE A N 1
ATOM 1708 C CA . PHE A 1 219 ? -2.263 -18.518 4.115 1.00 94.56 219 PHE A CA 1
ATOM 1709 C C . PHE A 1 219 ? -0.896 -17.908 3.769 1.00 94.56 219 PHE A C 1
ATOM 1711 O O . PHE A 1 219 ? -0.069 -18.536 3.113 1.00 94.56 219 PHE A O 1
ATOM 1718 N N . ALA A 1 220 ? -0.587 -16.707 4.272 1.00 94.56 220 ALA A N 1
ATOM 1719 C CA . ALA A 1 220 ? 0.724 -16.091 4.066 1.00 94.56 220 ALA A CA 1
ATOM 1720 C C . ALA A 1 220 ? 1.864 -17.032 4.490 1.00 94.56 220 ALA A C 1
ATOM 1722 O O . ALA A 1 220 ? 2.854 -17.183 3.773 1.00 94.56 220 ALA A O 1
ATOM 1723 N N . LYS A 1 221 ? 1.712 -17.718 5.632 1.00 94.31 221 LYS A N 1
ATOM 1724 C CA . LYS A 1 221 ? 2.703 -18.690 6.109 1.00 94.31 221 LYS A CA 1
ATOM 1725 C C . LYS A 1 221 ? 2.821 -19.898 5.184 1.00 94.31 221 LYS A C 1
ATOM 1727 O O . LYS A 1 221 ? 3.950 -20.337 4.968 1.00 94.31 221 LYS A O 1
ATOM 1732 N N . SER A 1 222 ? 1.719 -20.426 4.643 1.00 93.56 222 SER A N 1
ATOM 1733 C CA . SER A 1 222 ? 1.763 -21.605 3.764 1.00 93.56 222 SER A CA 1
ATOM 1734 C C . SER A 1 222 ? 2.509 -21.338 2.456 1.00 93.56 222 SER A C 1
ATOM 1736 O O . SER A 1 222 ? 3.180 -22.236 1.955 1.00 93.56 222 SER A O 1
ATOM 1738 N N . ILE A 1 223 ? 2.469 -20.102 1.949 1.00 91.19 223 ILE A N 1
ATOM 1739 C CA . ILE A 1 223 ? 3.190 -19.692 0.728 1.00 91.19 223 ILE A CA 1
ATOM 1740 C C . ILE A 1 223 ? 4.554 -19.027 1.009 1.00 91.19 223 ILE A C 1
ATOM 1742 O O . ILE A 1 223 ? 5.255 -18.578 0.095 1.00 91.19 223 ILE A O 1
ATOM 1746 N N . GLY A 1 224 ? 4.948 -18.959 2.286 1.00 90.00 224 GLY A N 1
ATOM 1747 C CA . GLY A 1 224 ? 6.206 -18.362 2.742 1.00 90.00 224 GLY A CA 1
ATOM 1748 C C . GLY A 1 224 ? 6.250 -16.829 2.708 1.00 90.00 224 GLY A C 1
ATOM 1749 O O . GLY A 1 224 ? 7.314 -16.252 2.947 1.00 90.00 224 GLY A O 1
ATOM 1750 N N . ALA A 1 225 ? 5.123 -16.165 2.449 1.00 90.88 225 ALA A N 1
ATOM 1751 C CA . ALA A 1 225 ? 5.003 -14.715 2.458 1.00 90.88 225 ALA A CA 1
ATOM 1752 C C . ALA A 1 225 ? 5.019 -14.157 3.891 1.00 90.88 225 ALA A C 1
ATOM 1754 O O . ALA A 1 225 ? 4.593 -14.795 4.858 1.00 90.88 225 ALA A O 1
ATOM 1755 N N . ARG A 1 226 ? 5.528 -12.929 4.047 1.00 90.19 226 ARG A N 1
ATOM 1756 C CA . ARG A 1 226 ? 5.589 -12.231 5.346 1.00 90.19 226 ARG A CA 1
ATOM 1757 C C . ARG A 1 226 ? 5.102 -10.781 5.247 1.00 90.19 226 ARG A C 1
ATOM 1759 O O . ARG A 1 226 ? 5.875 -9.872 5.563 1.00 90.19 226 ARG A O 1
ATOM 1766 N N . PRO A 1 227 ? 3.856 -10.550 4.803 1.00 93.88 227 PRO A N 1
ATOM 1767 C CA . PRO A 1 227 ? 3.305 -9.207 4.737 1.00 93.88 227 PRO A CA 1
ATOM 1768 C C . PRO A 1 227 ? 3.063 -8.643 6.144 1.00 93.88 227 PRO A C 1
ATOM 1770 O O . PRO A 1 227 ? 2.824 -9.378 7.108 1.00 93.88 227 PRO A O 1
ATOM 1773 N N . LEU A 1 228 ? 3.084 -7.318 6.264 1.00 95.44 228 LEU A N 1
ATOM 1774 C CA . LEU A 1 228 ? 2.590 -6.638 7.457 1.00 95.44 228 LEU A CA 1
ATOM 1775 C C . LEU A 1 228 ? 1.071 -6.491 7.341 1.00 95.44 228 LEU A C 1
ATOM 1777 O O . LEU A 1 228 ? 0.585 -5.862 6.404 1.00 95.44 228 LEU A O 1
ATOM 1781 N N . MET A 1 229 ? 0.333 -7.048 8.304 1.00 96.31 229 MET A N 1
ATOM 1782 C CA . MET A 1 229 ? -1.129 -6.978 8.329 1.00 96.31 229 MET A CA 1
ATOM 1783 C C . MET A 1 229 ? -1.659 -6.161 9.507 1.00 96.31 229 MET A C 1
ATOM 1785 O O . MET A 1 229 ? -1.334 -6.431 10.672 1.00 96.31 229 MET A O 1
ATOM 1789 N N . LEU A 1 230 ? -2.550 -5.218 9.217 1.00 96.62 230 LEU A N 1
ATOM 1790 C CA . LEU A 1 230 ? -3.239 -4.398 10.211 1.00 96.62 230 LEU A CA 1
ATOM 1791 C C . LEU A 1 230 ? -4.740 -4.327 9.932 1.00 96.62 230 LEU A C 1
ATOM 1793 O O . LEU A 1 230 ? -5.181 -4.524 8.805 1.00 96.62 230 LEU A O 1
ATOM 1797 N N . ILE A 1 231 ? -5.507 -4.057 10.982 1.00 97.62 231 ILE A N 1
ATOM 1798 C CA . ILE A 1 231 ? -6.960 -3.916 10.913 1.00 97.62 231 ILE A CA 1
ATOM 1799 C C . ILE A 1 231 ? -7.292 -2.437 11.056 1.00 97.62 231 ILE A C 1
ATOM 1801 O O . ILE A 1 231 ? -6.794 -1.787 11.975 1.00 97.62 231 ILE A O 1
ATOM 1805 N N . LEU A 1 232 ? -8.144 -1.935 10.168 1.00 97.25 232 LEU A N 1
ATOM 1806 C CA . LEU A 1 232 ? -8.814 -0.652 10.315 1.00 97.25 232 LEU A CA 1
ATOM 1807 C C . LEU A 1 232 ? -10.281 -0.910 10.637 1.00 97.25 232 LEU A C 1
ATOM 1809 O O . LEU A 1 232 ? -10.990 -1.535 9.847 1.00 97.25 232 LEU A O 1
ATOM 1813 N N . ARG A 1 233 ? -10.726 -0.413 11.791 1.00 96.81 233 ARG A N 1
ATOM 1814 C CA . ARG A 1 233 ? -12.115 -0.527 12.239 1.00 96.81 233 ARG A CA 1
ATOM 1815 C C . ARG A 1 233 ? -12.890 0.703 11.804 1.00 96.81 233 ARG A C 1
ATOM 1817 O O . ARG A 1 233 ? -12.558 1.822 12.205 1.00 96.81 233 ARG A O 1
ATOM 1824 N N . TRP A 1 234 ? -13.909 0.506 10.975 1.00 95.69 234 TRP A N 1
ATOM 1825 C CA . TRP A 1 234 ? -14.677 1.612 10.414 1.00 95.69 234 TRP A CA 1
ATOM 1826 C C . TRP A 1 234 ? -15.393 2.381 11.530 1.00 95.69 234 TRP A C 1
ATOM 1828 O O . TRP A 1 234 ? -15.360 3.607 11.527 1.00 95.69 234 TRP A O 1
ATOM 1838 N N . GLU A 1 235 ? -15.973 1.684 12.516 1.00 94.19 235 GLU A N 1
ATOM 1839 C CA . GLU A 1 235 ? -16.720 2.304 13.621 1.00 94.19 235 GLU A CA 1
ATOM 1840 C C . GLU A 1 235 ? -15.821 3.201 14.474 1.00 94.19 235 GLU A C 1
ATOM 1842 O O . GLU A 1 235 ? -16.205 4.315 14.839 1.00 94.19 235 GLU A O 1
ATOM 1847 N N . GLU A 1 236 ? -14.591 2.754 14.740 1.00 93.75 236 GLU A N 1
ATOM 1848 C CA . GLU A 1 236 ? -13.597 3.539 15.470 1.00 93.75 236 GLU A CA 1
ATOM 1849 C C . GLU A 1 236 ? -13.248 4.809 14.687 1.00 93.75 236 GLU A C 1
ATOM 1851 O O . GLU A 1 236 ? -13.354 5.916 15.221 1.00 93.75 236 GLU A O 1
ATOM 1856 N N . ALA A 1 237 ? -12.926 4.679 13.397 1.00 92.50 237 ALA A N 1
ATOM 1857 C CA . ALA A 1 237 ? -12.629 5.816 12.528 1.00 92.50 237 ALA A CA 1
ATOM 1858 C C . ALA A 1 237 ? -13.825 6.771 12.358 1.00 92.50 237 ALA A C 1
ATOM 1860 O O . ALA A 1 237 ? -13.672 7.998 12.368 1.00 92.50 237 ALA A O 1
ATOM 1861 N N . ALA A 1 238 ? -15.035 6.230 12.257 1.00 92.12 238 ALA A N 1
ATOM 1862 C CA . ALA A 1 238 ? -16.259 6.999 12.136 1.00 92.12 238 ALA A CA 1
ATOM 1863 C C . ALA A 1 238 ? -16.581 7.757 13.421 1.00 92.12 238 ALA A C 1
ATOM 1865 O O . ALA A 1 238 ? -16.967 8.920 13.340 1.00 92.12 238 ALA A O 1
ATOM 1866 N N . SER A 1 239 ? -16.368 7.164 14.599 1.00 90.88 239 SER A N 1
ATOM 1867 C CA . SER A 1 239 ? -16.611 7.828 15.886 1.00 90.88 239 SER A CA 1
ATOM 1868 C C . SER A 1 239 ? -15.761 9.095 16.047 1.00 90.88 239 SER A C 1
ATOM 1870 O O . SER A 1 239 ? -16.260 10.153 16.448 1.00 90.88 239 SER A O 1
ATOM 1872 N N . VAL A 1 240 ? -14.495 9.038 15.624 1.00 87.94 240 VAL A N 1
ATOM 1873 C CA . VAL A 1 240 ? -13.573 10.174 15.721 1.00 87.94 240 VAL A CA 1
ATOM 1874 C C . VAL A 1 240 ? -13.841 11.218 14.634 1.00 87.94 240 VAL A C 1
ATOM 1876 O O . VAL A 1 240 ? -13.696 12.420 14.883 1.00 87.94 240 VAL A O 1
ATOM 1879 N N . PHE A 1 241 ? -14.315 10.796 13.456 1.00 83.19 241 PHE A N 1
ATOM 1880 C CA . PHE A 1 241 ? -14.735 11.683 12.366 1.00 83.19 241 PHE A CA 1
ATOM 1881 C C . PHE A 1 241 ? -16.084 12.378 12.630 1.00 83.19 241 PHE A C 1
ATOM 1883 O O . PHE A 1 241 ? -16.261 13.554 12.297 1.00 83.19 241 PHE A O 1
ATOM 1890 N N . ALA A 1 242 ? -17.038 11.666 13.235 1.00 69.81 242 ALA A N 1
ATOM 1891 C CA . ALA A 1 242 ? -18.398 12.116 13.537 1.00 69.81 242 ALA A CA 1
ATOM 1892 C C . ALA A 1 242 ? -18.475 13.055 14.747 1.00 69.81 242 ALA A C 1
ATOM 1894 O O . ALA A 1 242 ? -19.512 13.676 14.975 1.00 69.81 242 ALA A O 1
ATOM 1895 N N . SER A 1 243 ? -17.356 13.277 15.443 1.00 58.91 243 SER A N 1
ATOM 1896 C CA . SER A 1 243 ? -17.196 14.286 16.498 1.00 58.91 243 SER A CA 1
ATOM 1897 C C . SER A 1 243 ? -17.469 15.747 16.060 1.00 58.91 243 SER A C 1
ATOM 1899 O O . SER A 1 243 ? -17.273 16.680 16.837 1.00 58.91 243 SER A O 1
ATOM 1901 N N . LYS A 1 244 ? -17.970 15.944 14.833 1.00 53.31 244 LYS A N 1
ATOM 1902 C CA . LYS A 1 244 ? -18.512 17.171 14.228 1.00 53.31 244 LYS A CA 1
ATOM 1903 C C . LYS A 1 244 ? -19.842 17.666 14.803 1.00 53.31 244 LYS A C 1
ATOM 1905 O O . LYS A 1 244 ? -20.285 18.727 14.371 1.00 53.31 244 LYS A O 1
ATOM 1910 N N . ARG A 1 245 ? -20.485 16.923 15.701 1.00 42.66 245 ARG A N 1
ATOM 1911 C CA . ARG A 1 245 ? -21.667 17.406 16.424 1.00 42.66 245 ARG A CA 1
ATOM 1912 C C . ARG A 1 245 ? -21.292 17.813 17.845 1.00 42.66 245 ARG A C 1
ATOM 1914 O O . ARG A 1 245 ? -20.431 17.138 18.465 1.00 42.66 245 ARG A O 1
#

Foldseek 3Di:
DDKFFWQDAFPDPPVVVLQVLQQVVLCVVCVVVVADWGWDQDPQRTTIIDDPCRVVSQVVQCVQALARTGQDDDLKGKWWFADDPLQFWTKTWGAHRVGDIDIFIATLVQLCVLLPFDPDGSNLVCVQLVVDGGDIFMARRVVSYGDVSRSVVLVVLLVVQFKKKKWAQAAPVNVVVQCPDPVLVVFFPDWHHNGRGIIITTGDPPHDVVVNQV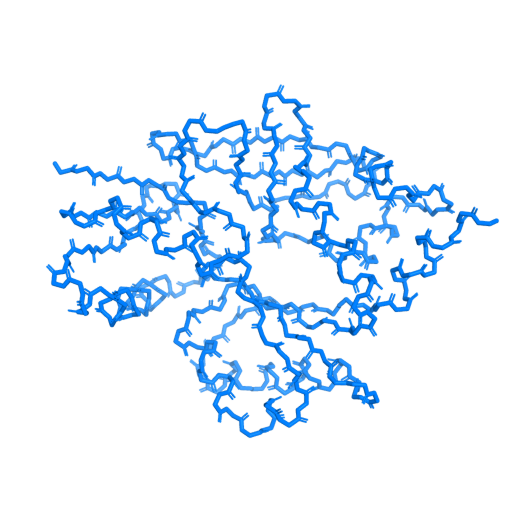SSVVSCVVVVHDTDIDMRHSVSSNVRSVPPD

pLDDT: mean 91.99, std 7.82, range [42.66, 98.25]

Radius of gyration: 17.88 Å; chains: 1; bounding box: 42×43×48 Å